Protein AF-A0A1W9RVH6-F1 (afdb_monomer_lite)

Foldseek 3Di:
DDDDDDPDDPCVVVVVPPPDDDPVVVVVVVVVLVVVQVLQVVCQVPVVRAAEDEAACVLVVDDQVVVQVVVPVSYDPDGDPSYYYYYDDDWCLLPSHDDDFAPAFDQQCFLPQDWDADPQQFTAPGPSPNVRQQTQDGVVVDPPVCSSPDDSSVVCNVCSVVVVLCVGSSRVNGRVRRDPPCPSVDVVVVVCSVVVD

Secondary structure (DSSP, 8-state):
---------TTHHHHGGGGS-SSHHHHHHHHHHHHHHHHHHHHHH-TT--EEEEE-GGGGT--HHHHHHHHHTTS-S---TTEEEEE-PPP-GGGTS-----SS----SHHHH--EE-TTSEEES-TT-TT--SEEEETTTS-HHHHHHSHHHHHHHHHHHTT-GGGSTTTTT-SGGG---GGGG-HHHHHHHHHT-

Radius of gyration: 21.8 Å; chains: 1; bounding box: 51×50×53 Å

Sequence (197 aa):
MSLQRRADSPYRSILHRRKRYSSGFEEERATLSENLKYLVEVARKNPKVKVEIVDISTFAGTEEKSSLRKIRSLFPEHLTRNIKFYTREFHNFTGHLKFEKGKRYRLCPYPWTMLAVTWDGNAVACCRDTSARTILGNVFEDEIMNIWNGERYQQMRLALIEQRTQDVAACRSCDLPYSPDNKRWNPMYIIKSILSR

pLDDT: mean 80.74, std 19.37, range [26.92, 98.5]

Structure (mmCIF, N/CA/C/O backbone):
data_AF-A0A1W9RVH6-F1
#
_entry.id   AF-A0A1W9RVH6-F1
#
loop_
_atom_site.group_PDB
_atom_site.id
_atom_site.type_symbol
_atom_site.label_atom_id
_atom_site.label_alt_id
_atom_site.label_comp_id
_atom_site.label_asym_id
_atom_site.label_entity_id
_atom_site.label_seq_id
_atom_site.pdbx_PDB_ins_code
_atom_site.Cartn_x
_atom_site.Cartn_y
_atom_site.Cartn_z
_atom_site.occupancy
_atom_site.B_iso_or_equiv
_atom_site.auth_seq_id
_atom_site.auth_comp_id
_atom_site.auth_asym_id
_atom_site.auth_atom_id
_atom_site.pdbx_PDB_model_num
ATOM 1 N N . MET A 1 1 ? -18.510 -28.569 17.809 1.00 30.98 1 MET A N 1
ATOM 2 C CA . MET A 1 1 ? -17.150 -28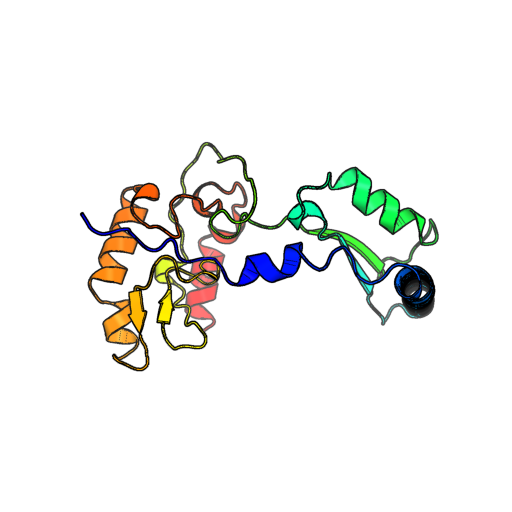.622 17.225 1.00 30.98 1 MET A CA 1
ATOM 3 C C . MET A 1 1 ? -17.241 -28.287 15.744 1.00 30.98 1 MET A C 1
ATOM 5 O O . MET A 1 1 ? -17.414 -29.178 14.924 1.00 30.98 1 MET A O 1
ATOM 9 N N . SER A 1 2 ? -17.246 -26.995 15.409 1.00 26.92 2 SER A N 1
ATOM 10 C CA . SER A 1 2 ? -17.412 -26.509 14.038 1.00 26.92 2 SER A CA 1
ATOM 11 C C . SER A 1 2 ? -16.051 -26.325 13.364 1.00 26.92 2 SER A C 1
ATOM 13 O O . SER A 1 2 ? -15.189 -25.581 13.826 1.00 26.92 2 SER A O 1
ATOM 15 N N . LEU A 1 3 ? -15.870 -27.036 12.254 1.00 27.83 3 LEU A N 1
ATOM 16 C CA . LEU A 1 3 ? -14.748 -26.896 11.334 1.00 27.83 3 LEU A CA 1
ATOM 17 C C . LEU A 1 3 ? -14.796 -25.506 10.688 1.00 27.83 3 LEU A C 1
ATOM 19 O O . LEU A 1 3 ? -15.663 -25.202 9.868 1.00 27.83 3 LEU A O 1
ATOM 23 N N . GLN A 1 4 ? -13.857 -24.651 11.079 1.00 30.77 4 GLN A N 1
ATOM 24 C CA . GLN A 1 4 ? -13.663 -23.330 10.499 1.00 30.77 4 GLN A CA 1
ATOM 25 C C . GLN A 1 4 ? -13.084 -23.495 9.087 1.00 30.77 4 GLN A C 1
ATOM 27 O O . GLN A 1 4 ? -11.927 -23.881 8.903 1.00 30.77 4 GLN A O 1
ATOM 32 N N . ARG A 1 5 ? -13.926 -23.229 8.082 1.00 29.12 5 ARG A N 1
ATOM 33 C CA . ARG A 1 5 ? -13.551 -23.107 6.671 1.00 29.12 5 ARG A CA 1
ATOM 34 C C . ARG A 1 5 ? -12.425 -22.077 6.550 1.00 29.12 5 ARG A C 1
ATOM 36 O O . ARG A 1 5 ? -12.648 -20.884 6.737 1.00 29.12 5 ARG A O 1
ATOM 43 N N . ARG A 1 6 ? -11.207 -22.538 6.253 1.00 32.84 6 ARG A N 1
ATOM 44 C CA . ARG A 1 6 ? -10.116 -21.668 5.800 1.00 32.84 6 ARG A CA 1
ATOM 45 C C . ARG A 1 6 ? -10.522 -21.134 4.430 1.00 32.84 6 ARG A C 1
ATOM 47 O O . ARG A 1 6 ? -10.668 -21.916 3.499 1.00 32.84 6 ARG A O 1
ATOM 54 N N . ALA A 1 7 ? -10.750 -19.829 4.329 1.00 32.94 7 ALA A N 1
ATOM 55 C CA . ALA A 1 7 ? -10.986 -19.166 3.056 1.00 32.94 7 ALA A CA 1
ATOM 56 C C . ALA A 1 7 ? -9.722 -19.297 2.192 1.00 32.94 7 ALA A C 1
ATOM 58 O O . ALA A 1 7 ? -8.692 -18.681 2.477 1.00 32.94 7 ALA A O 1
ATOM 59 N N . ASP A 1 8 ? -9.784 -20.152 1.174 1.00 36.06 8 ASP A N 1
ATOM 60 C CA . ASP A 1 8 ? -8.766 -20.227 0.136 1.00 36.06 8 ASP A CA 1
ATOM 61 C C . ASP A 1 8 ? -8.737 -18.897 -0.623 1.00 36.06 8 ASP A C 1
ATOM 63 O O . ASP A 1 8 ? -9.729 -18.447 -1.193 1.00 36.06 8 ASP A O 1
ATOM 67 N N . SER A 1 9 ? -7.575 -18.246 -0.610 1.00 37.69 9 SER A N 1
ATOM 68 C CA . SER A 1 9 ? -7.337 -17.027 -1.375 1.00 37.69 9 SER A CA 1
ATOM 69 C C . SER A 1 9 ? -7.457 -17.328 -2.881 1.00 37.69 9 SER A C 1
ATOM 71 O O . SER A 1 9 ? -6.748 -18.220 -3.366 1.00 37.69 9 SER A O 1
ATOM 73 N N . PRO A 1 10 ? -8.264 -16.575 -3.656 1.00 38.62 10 PRO A N 1
ATOM 74 C CA . PRO A 1 10 ? -8.454 -16.805 -5.096 1.00 38.62 10 PRO A CA 1
ATOM 75 C C . PRO A 1 10 ? -7.155 -16.680 -5.921 1.00 38.62 10 PRO A C 1
ATOM 77 O O . PRO A 1 10 ? -7.077 -17.156 -7.056 1.00 38.62 10 PRO A O 1
ATOM 80 N N . TYR A 1 11 ? -6.090 -16.126 -5.334 1.00 37.00 11 TYR A N 1
ATOM 81 C CA . TYR A 1 11 ? -4.779 -15.951 -5.961 1.00 37.00 11 TYR A CA 1
ATOM 82 C C . TYR A 1 11 ? -3.908 -17.221 -6.000 1.00 37.00 11 TYR A C 1
ATOM 84 O O . TYR A 1 11 ? -2.894 -17.241 -6.700 1.00 37.00 11 TYR A O 1
ATOM 92 N N . ARG A 1 12 ? -4.295 -18.317 -5.324 1.00 36.75 12 ARG A N 1
ATOM 93 C CA . ARG A 1 12 ? -3.569 -19.606 -5.410 1.00 36.75 12 ARG A CA 1
ATOM 94 C C . ARG A 1 12 ? -3.567 -20.201 -6.824 1.00 36.75 12 ARG A C 1
ATOM 96 O O . ARG A 1 12 ? -2.628 -20.902 -7.197 1.00 36.75 12 ARG A O 1
ATOM 103 N N . SER A 1 13 ? -4.578 -19.878 -7.628 1.00 33.00 13 SER A N 1
ATOM 104 C CA . SER A 1 13 ? -4.727 -20.355 -9.009 1.00 33.00 13 SER A CA 1
ATOM 105 C C . SER A 1 13 ? -3.682 -19.783 -9.983 1.00 33.00 13 SER A C 1
ATOM 107 O O . SER A 1 13 ? -3.416 -20.389 -11.023 1.00 33.00 13 SER A O 1
ATOM 109 N N . ILE A 1 14 ? -3.029 -18.666 -9.635 1.00 40.09 14 ILE A N 1
ATOM 110 C CA . ILE A 1 14 ? -2.014 -18.019 -10.482 1.00 40.09 14 ILE A CA 1
ATOM 111 C C . ILE A 1 14 ? -0.669 -18.759 -10.391 1.00 40.09 14 ILE A C 1
ATOM 113 O O . ILE A 1 14 ? 0.033 -18.899 -11.390 1.00 40.09 14 ILE A O 1
ATOM 117 N N . LEU A 1 15 ? -0.335 -19.329 -9.228 1.00 36.97 15 LEU A N 1
ATOM 118 C CA . LEU A 1 15 ? 0.930 -20.049 -9.022 1.00 36.97 15 LEU A CA 1
ATOM 119 C C . LEU A 1 15 ? 0.947 -21.449 -9.664 1.00 36.97 15 LEU A C 1
ATOM 121 O O . LEU A 1 15 ? 2.018 -21.970 -9.978 1.00 36.97 15 LEU A O 1
ATOM 125 N N . HIS A 1 16 ? -0.222 -22.041 -9.931 1.00 33.41 16 HIS A N 1
ATOM 126 C CA . HIS A 1 16 ? -0.343 -23.357 -10.571 1.00 33.41 16 HIS A CA 1
ATOM 127 C C . HIS A 1 16 ? -0.352 -23.327 -12.112 1.00 33.41 16 HIS A C 1
ATOM 129 O O . HIS A 1 16 ? -0.330 -24.385 -12.742 1.00 33.41 16 HIS A O 1
ATOM 135 N N . ARG A 1 17 ? -0.283 -22.150 -12.754 1.00 38.50 17 ARG A N 1
ATOM 136 C CA . ARG A 1 17 ? -0.179 -22.021 -14.227 1.00 38.50 17 ARG A CA 1
ATOM 137 C C . ARG A 1 17 ? 1.227 -22.246 -14.801 1.00 38.50 17 ARG A C 1
ATOM 139 O O . ARG A 1 17 ? 1.464 -21.972 -15.969 1.00 38.50 17 ARG A O 1
ATOM 146 N N . ARG A 1 18 ? 2.171 -22.786 -14.026 1.00 42.69 18 ARG A N 1
ATOM 147 C CA . ARG A 1 18 ? 3.581 -22.926 -14.439 1.00 42.69 18 ARG A CA 1
ATOM 148 C C . ARG A 1 18 ? 3.899 -24.085 -15.401 1.00 42.69 18 ARG A C 1
ATOM 150 O O . ARG A 1 18 ? 5.056 -24.230 -15.767 1.00 42.69 18 ARG A O 1
ATOM 157 N N . LYS A 1 19 ? 2.934 -24.933 -15.784 1.00 37.81 19 LYS A N 1
ATOM 158 C CA . LYS A 1 19 ? 3.220 -26.219 -16.465 1.00 37.81 19 LYS A CA 1
ATOM 159 C C . LYS A 1 19 ? 2.584 -26.438 -17.849 1.00 37.81 19 LYS A C 1
ATOM 161 O O . LYS A 1 19 ? 2.555 -27.577 -18.295 1.00 37.81 19 LYS A O 1
ATOM 166 N N . ARG A 1 20 ? 2.068 -25.412 -18.543 1.00 40.66 20 ARG A N 1
ATOM 167 C CA . ARG A 1 20 ? 1.336 -25.631 -19.817 1.00 40.66 20 ARG A CA 1
ATOM 168 C C . ARG A 1 20 ? 1.818 -24.891 -21.075 1.00 40.66 20 ARG A C 1
ATOM 170 O O . ARG A 1 20 ? 1.156 -25.013 -22.094 1.00 40.66 20 ARG A O 1
ATOM 177 N N . TYR A 1 21 ? 2.957 -24.200 -21.046 1.00 45.28 21 TYR A N 1
ATOM 178 C CA . TYR A 1 21 ? 3.495 -23.488 -22.216 1.00 45.28 21 TYR A CA 1
ATOM 179 C C . TYR A 1 21 ? 5.022 -23.603 -22.245 1.00 45.28 21 TYR A C 1
ATOM 181 O O . TYR A 1 21 ? 5.697 -22.848 -21.555 1.00 45.28 21 TYR A O 1
ATOM 189 N N . SER A 1 22 ? 5.580 -24.572 -22.976 1.00 53.12 22 SER A N 1
ATOM 190 C CA . SER A 1 22 ? 7.041 -24.706 -23.122 1.00 53.12 22 SER A CA 1
ATOM 191 C C . SER A 1 22 ? 7.545 -24.377 -24.527 1.00 53.12 22 SER A C 1
ATOM 193 O O . SER A 1 22 ? 8.635 -23.840 -24.634 1.00 53.12 22 SER A O 1
ATOM 195 N N . SER A 1 23 ? 6.771 -24.619 -25.592 1.00 52.16 23 SER A N 1
ATOM 196 C CA . SER A 1 23 ? 7.189 -24.291 -26.967 1.00 52.16 23 SER A CA 1
ATOM 197 C C . SER A 1 23 ? 6.840 -22.856 -27.386 1.00 52.16 23 SER A C 1
ATOM 199 O O . SER A 1 23 ? 7.691 -22.166 -27.931 1.00 52.16 23 SER A O 1
ATOM 201 N N . GLY A 1 24 ? 5.637 -22.363 -27.064 1.00 54.34 24 GLY A N 1
ATOM 202 C CA . GLY A 1 24 ? 5.232 -20.982 -27.389 1.00 54.34 24 GLY A CA 1
ATOM 203 C C . GLY A 1 24 ? 5.956 -19.904 -26.572 1.00 54.34 24 GLY A C 1
ATOM 204 O O . GLY A 1 24 ? 6.082 -18.768 -27.009 1.00 54.34 24 GLY A O 1
ATOM 205 N N . PHE A 1 25 ? 6.496 -20.264 -25.404 1.00 61.59 25 PHE A N 1
ATOM 206 C CA . PHE A 1 25 ? 7.162 -19.312 -24.513 1.00 61.59 25 PHE A CA 1
ATOM 207 C C . PHE A 1 25 ? 8.506 -18.812 -25.067 1.00 61.59 25 PHE A C 1
ATOM 209 O O . PHE A 1 25 ? 8.895 -17.676 -24.806 1.00 61.59 25 PHE A O 1
ATOM 216 N N . GLU A 1 26 ? 9.226 -19.644 -25.826 1.00 68.25 26 GLU A N 1
ATOM 217 C CA . GLU A 1 26 ? 10.515 -19.270 -26.423 1.00 68.25 26 GLU A CA 1
ATOM 218 C C . GLU A 1 26 ? 10.319 -18.246 -27.555 1.00 68.25 26 GLU A C 1
ATOM 220 O O . GLU A 1 26 ? 11.027 -17.239 -27.616 1.00 68.25 26 GLU A O 1
ATOM 225 N N . GLU A 1 27 ? 9.306 -18.469 -28.397 1.00 68.19 27 GLU A N 1
ATOM 226 C CA . GLU A 1 27 ? 8.917 -17.582 -29.497 1.00 68.19 27 GLU A CA 1
ATOM 227 C C . GLU A 1 27 ? 8.354 -16.255 -28.967 1.00 68.19 27 GLU A C 1
ATOM 229 O O . GLU A 1 27 ? 8.846 -15.186 -29.327 1.00 68.19 27 GLU A O 1
ATOM 234 N N . GLU A 1 28 ? 7.435 -16.304 -27.995 1.00 80.62 28 GLU A N 1
ATOM 235 C CA . GLU A 1 28 ? 6.921 -15.114 -27.302 1.00 80.62 28 GLU A CA 1
ATOM 236 C C . GLU A 1 28 ? 8.046 -14.294 -26.651 1.00 80.62 28 GLU A C 1
ATOM 238 O O . GLU A 1 28 ? 8.051 -13.060 -26.702 1.00 80.62 28 GLU A O 1
ATOM 243 N N . ARG A 1 29 ? 9.038 -14.965 -26.052 1.00 79.69 29 ARG A N 1
ATOM 244 C CA . ARG A 1 29 ? 10.200 -14.311 -25.442 1.00 79.69 29 ARG A CA 1
ATOM 245 C C . ARG A 1 29 ? 11.095 -13.645 -26.486 1.00 79.69 29 ARG A C 1
ATOM 247 O O . ARG A 1 29 ? 11.615 -12.559 -26.211 1.00 79.69 29 ARG A O 1
ATOM 254 N N . ALA A 1 30 ? 11.286 -14.268 -27.647 1.00 82.69 30 ALA A N 1
ATOM 255 C CA . ALA A 1 30 ? 12.054 -13.693 -28.746 1.00 82.69 30 ALA A CA 1
ATOM 256 C C . ALA A 1 30 ? 11.376 -12.422 -29.275 1.00 82.69 30 ALA A C 1
ATOM 258 O O . ALA A 1 30 ? 12.006 -11.361 -29.284 1.00 82.69 30 ALA A O 1
ATOM 259 N N . THR A 1 31 ? 10.076 -12.493 -29.579 1.00 87.25 31 THR A N 1
ATOM 260 C CA . THR A 1 31 ? 9.274 -11.340 -30.018 1.00 87.25 31 THR A CA 1
ATOM 261 C C . THR A 1 31 ? 9.280 -10.218 -28.982 1.00 87.25 31 THR A C 1
ATOM 263 O O . THR A 1 31 ? 9.480 -9.050 -29.315 1.00 87.25 31 THR A O 1
ATOM 266 N N . LEU A 1 32 ? 9.124 -10.545 -27.696 1.00 86.31 32 LEU A N 1
ATOM 267 C CA . LEU A 1 32 ? 9.204 -9.555 -26.622 1.00 86.31 32 LEU A CA 1
ATOM 268 C C . LEU A 1 32 ? 10.581 -8.879 -26.577 1.00 86.31 32 LEU A C 1
ATOM 270 O O . LEU A 1 32 ? 10.666 -7.658 -26.436 1.00 86.31 32 LEU A O 1
ATOM 274 N N . SER A 1 33 ? 11.663 -9.653 -26.695 1.00 85.94 33 SER A N 1
ATOM 275 C CA . SER A 1 33 ? 13.021 -9.107 -26.691 1.00 85.94 33 SER A CA 1
ATOM 276 C C . SER A 1 33 ? 13.259 -8.171 -27.875 1.00 85.94 33 SER A C 1
ATOM 278 O O . SER A 1 33 ? 13.853 -7.107 -27.693 1.00 85.94 33 SER A O 1
ATOM 280 N N . GLU A 1 34 ? 12.775 -8.536 -29.061 1.00 90.69 34 GLU A N 1
ATOM 281 C CA . GLU A 1 34 ? 12.864 -7.715 -30.267 1.00 90.69 34 GLU A CA 1
ATOM 282 C C . GLU A 1 34 ? 12.094 -6.398 -30.112 1.00 90.69 34 GLU A C 1
ATOM 284 O O . GLU A 1 34 ? 12.669 -5.323 -30.298 1.00 90.69 34 GLU A O 1
ATOM 289 N N . ASN A 1 35 ? 10.845 -6.460 -29.647 1.00 91.12 35 ASN A N 1
ATOM 290 C CA . ASN A 1 35 ? 10.008 -5.281 -29.415 1.00 91.12 35 ASN A CA 1
ATOM 291 C C . ASN A 1 35 ? 10.633 -4.307 -28.406 1.00 91.12 35 ASN A C 1
ATOM 293 O O . ASN A 1 35 ? 10.621 -3.090 -28.609 1.00 91.12 35 ASN A O 1
ATOM 297 N N . LEU A 1 36 ? 11.217 -4.827 -27.322 1.00 90.75 36 LEU A N 1
ATOM 298 C CA . LEU A 1 36 ? 11.897 -3.998 -26.326 1.00 90.75 36 LEU A CA 1
ATOM 299 C C . LEU A 1 36 ? 13.152 -3.330 -26.899 1.00 90.75 36 LEU A C 1
ATOM 301 O O . LEU A 1 36 ? 13.390 -2.151 -26.631 1.00 90.75 36 LEU A O 1
ATOM 305 N N . LYS A 1 37 ? 13.951 -4.053 -27.694 1.00 91.31 37 LYS A N 1
ATOM 306 C CA . LYS A 1 37 ? 15.132 -3.485 -28.366 1.00 91.31 37 LYS A CA 1
ATOM 307 C C . LYS A 1 37 ? 14.729 -2.396 -29.355 1.00 91.31 37 LYS A C 1
ATOM 309 O O . LYS A 1 37 ? 15.331 -1.326 -29.342 1.00 91.31 37 LYS A O 1
ATOM 314 N N . TYR A 1 38 ? 13.680 -2.630 -30.141 1.00 92.19 38 TYR A N 1
ATOM 315 C CA . TYR A 1 38 ? 13.125 -1.635 -31.055 1.00 92.19 38 TYR A CA 1
ATOM 316 C C . TYR A 1 38 ? 12.712 -0.354 -30.317 1.00 92.19 38 TYR A C 1
ATOM 318 O O . TYR A 1 38 ? 13.142 0.738 -30.685 1.00 92.19 38 TYR A O 1
ATOM 326 N N . LEU A 1 39 ? 11.950 -0.475 -29.225 1.00 91.69 39 LEU A N 1
ATOM 327 C CA . LEU A 1 39 ? 11.505 0.667 -28.421 1.00 91.69 39 LEU A CA 1
ATOM 328 C C . LEU A 1 39 ? 12.687 1.472 -27.847 1.00 91.69 39 LEU A C 1
ATOM 330 O O . LEU A 1 39 ? 12.668 2.706 -27.858 1.00 91.69 39 LEU A O 1
ATOM 334 N N . VAL A 1 40 ? 13.735 0.784 -27.387 1.00 93.12 40 VAL A N 1
ATOM 335 C CA . VAL A 1 40 ? 14.974 1.418 -26.914 1.00 93.12 40 VAL A CA 1
ATOM 336 C C . VAL A 1 40 ? 15.682 2.160 -28.048 1.00 93.12 40 VAL A C 1
ATOM 338 O O . VAL A 1 40 ? 16.072 3.310 -27.857 1.00 93.12 40 VAL A O 1
ATOM 341 N N . GLU A 1 41 ? 15.808 1.571 -29.236 1.00 92.38 41 GLU A N 1
ATOM 342 C CA . GLU A 1 41 ? 16.444 2.225 -30.388 1.00 92.38 41 GLU A CA 1
ATOM 343 C C . GLU A 1 41 ? 15.660 3.445 -30.894 1.00 92.38 41 GLU A C 1
ATOM 345 O O . GLU A 1 41 ? 16.256 4.483 -31.197 1.00 92.38 41 GLU A O 1
ATOM 350 N N . VAL A 1 42 ? 14.326 3.372 -30.916 1.00 92.69 42 VAL A N 1
ATOM 351 C CA . VAL A 1 42 ? 13.465 4.526 -31.224 1.00 92.69 42 VAL A CA 1
ATOM 352 C C . VAL A 1 42 ? 13.721 5.662 -30.232 1.00 92.69 42 VAL A C 1
ATOM 354 O O . VAL A 1 42 ? 13.912 6.810 -30.637 1.00 92.69 42 VAL A O 1
ATOM 357 N N . ALA A 1 43 ? 13.794 5.351 -28.937 1.00 93.81 43 ALA A N 1
ATOM 358 C CA . ALA A 1 43 ? 14.073 6.344 -27.906 1.00 93.81 43 ALA A CA 1
ATOM 359 C C . ALA A 1 43 ? 15.501 6.911 -27.991 1.00 93.81 43 ALA A C 1
ATOM 361 O O . ALA A 1 43 ? 15.697 8.100 -27.740 1.00 93.81 43 ALA A O 1
ATOM 362 N N . ARG A 1 44 ? 16.502 6.120 -28.399 1.00 92.50 44 ARG A N 1
ATOM 363 C CA . ARG A 1 44 ? 17.877 6.616 -28.611 1.00 92.50 44 ARG A CA 1
ATOM 364 C C . ARG A 1 44 ? 17.940 7.680 -29.704 1.00 92.50 44 ARG A C 1
ATOM 366 O O . ARG A 1 44 ? 18.686 8.645 -29.568 1.00 92.50 44 ARG A O 1
ATOM 373 N N . LYS A 1 45 ? 17.159 7.507 -30.773 1.00 93.81 45 LYS A N 1
ATOM 374 C CA . LYS A 1 45 ? 17.118 8.423 -31.925 1.00 93.81 45 LYS A CA 1
ATOM 375 C C . LYS A 1 45 ? 16.184 9.618 -31.718 1.00 93.81 45 LYS A C 1
ATOM 377 O O . LYS A 1 45 ? 16.282 10.593 -32.456 1.00 93.81 45 LYS A O 1
ATOM 382 N N . ASN A 1 46 ? 15.290 9.563 -30.729 1.00 94.12 46 ASN A N 1
ATOM 383 C CA . ASN A 1 46 ? 14.322 10.619 -30.459 1.00 94.12 46 ASN A CA 1
ATOM 384 C C . ASN A 1 46 ? 14.279 10.986 -28.963 1.00 94.12 46 ASN A C 1
ATOM 386 O O . ASN A 1 46 ? 13.589 10.320 -28.186 1.00 94.12 46 ASN A O 1
ATOM 390 N N . PRO A 1 47 ? 14.921 12.094 -28.543 1.00 91.25 47 PRO A N 1
ATOM 391 C CA . PRO A 1 47 ? 14.958 12.499 -27.137 1.00 91.25 47 PRO A CA 1
ATOM 392 C C . PRO A 1 47 ? 13.584 12.887 -26.562 1.00 91.25 47 PRO A C 1
ATOM 394 O O . PRO A 1 47 ? 13.452 12.990 -25.344 1.00 91.25 47 PRO A O 1
ATOM 397 N N . LYS A 1 48 ? 12.554 13.082 -27.403 1.00 94.06 48 LYS A N 1
ATOM 398 C CA . LYS A 1 48 ? 11.171 13.324 -26.955 1.00 94.06 48 LYS A CA 1
ATOM 399 C C . LYS A 1 48 ? 10.477 12.049 -26.463 1.00 94.06 48 LYS A C 1
ATOM 401 O O . LYS A 1 48 ? 9.477 12.142 -25.757 1.00 94.06 48 LYS A O 1
ATOM 406 N N . VAL A 1 49 ? 10.986 10.869 -26.819 1.00 92.94 49 VAL A N 1
ATOM 407 C CA . VAL A 1 49 ? 10.433 9.581 -26.384 1.00 92.94 49 VAL A CA 1
ATOM 408 C C . VAL A 1 49 ? 11.160 9.137 -25.122 1.00 92.94 49 VAL A C 1
ATOM 410 O O . VAL A 1 49 ? 12.357 8.865 -25.148 1.00 92.94 49 VAL A O 1
ATOM 413 N N . LYS A 1 50 ? 10.448 9.056 -23.998 1.00 94.56 50 LYS A N 1
ATOM 414 C CA . LYS A 1 50 ? 11.001 8.584 -22.725 1.00 94.56 50 LYS A CA 1
ATOM 415 C C . LYS A 1 50 ? 10.668 7.109 -22.529 1.00 94.56 50 LYS A C 1
ATOM 417 O O . LYS A 1 50 ? 9.507 6.728 -22.633 1.00 94.56 50 LYS A O 1
ATOM 422 N N . VAL A 1 51 ? 11.672 6.304 -22.195 1.00 93.56 51 VAL A N 1
ATOM 423 C CA . VAL A 1 51 ? 11.509 4.870 -21.927 1.00 93.56 51 VAL A CA 1
ATOM 424 C C . VAL A 1 51 ? 11.987 4.563 -20.518 1.00 93.56 51 VAL A C 1
ATOM 426 O O . VAL A 1 51 ? 13.098 4.921 -20.131 1.00 93.56 51 VAL A O 1
ATOM 429 N N . GLU A 1 52 ? 11.149 3.879 -19.748 1.00 93.50 52 GLU A N 1
ATOM 430 C CA . GLU A 1 52 ? 11.493 3.391 -18.416 1.00 93.50 52 GLU A CA 1
ATOM 431 C C . GLU A 1 52 ? 11.244 1.887 -18.368 1.00 93.50 52 GLU A C 1
ATOM 433 O O . GLU A 1 52 ? 10.113 1.429 -18.517 1.00 93.50 52 GLU A O 1
ATOM 438 N N . ILE A 1 53 ? 12.313 1.117 -18.176 1.00 91.25 53 ILE A N 1
ATOM 439 C CA . ILE A 1 53 ? 12.241 -0.325 -17.957 1.00 91.25 53 ILE A CA 1
ATOM 440 C C . ILE A 1 53 ? 12.442 -0.553 -16.465 1.00 91.25 53 ILE A C 1
ATOM 442 O O . ILE A 1 53 ? 13.513 -0.292 -15.912 1.00 91.25 53 ILE A O 1
ATOM 446 N N . VAL A 1 54 ? 11.375 -0.999 -15.811 1.00 90.81 54 VAL A N 1
ATOM 447 C CA . VAL A 1 54 ? 11.318 -1.123 -14.357 1.00 90.81 54 VAL A CA 1
ATOM 448 C C . VAL A 1 54 ? 11.412 -2.589 -13.975 1.00 90.81 54 VAL A C 1
ATOM 450 O O . VAL A 1 54 ? 10.536 -3.380 -14.321 1.00 90.81 54 VAL A O 1
ATOM 453 N N . ASP A 1 55 ? 12.461 -2.950 -13.243 1.00 88.31 55 ASP A N 1
ATOM 454 C CA . ASP A 1 55 ? 12.574 -4.280 -12.657 1.00 88.31 55 ASP A CA 1
ATOM 455 C C . ASP A 1 55 ? 11.641 -4.375 -11.441 1.00 88.31 55 ASP A C 1
ATOM 457 O O . ASP A 1 55 ? 11.752 -3.603 -10.487 1.00 88.31 55 ASP A O 1
ATOM 461 N N . ILE A 1 56 ? 10.695 -5.311 -11.494 1.00 86.31 56 ILE A N 1
ATOM 462 C CA . ILE A 1 56 ? 9.730 -5.588 -10.421 1.00 86.31 56 ILE A CA 1
ATOM 463 C C . ILE A 1 56 ? 9.975 -6.938 -9.740 1.00 86.31 56 ILE A C 1
ATOM 465 O O . ILE A 1 56 ? 9.140 -7.419 -8.977 1.00 86.31 56 ILE A O 1
ATOM 469 N N . SER A 1 57 ? 11.108 -7.573 -10.026 1.00 82.25 57 SER A N 1
ATOM 470 C CA . SER A 1 57 ? 11.444 -8.919 -9.565 1.00 82.25 57 SER A CA 1
ATOM 471 C C . SER A 1 57 ? 11.531 -9.031 -8.035 1.00 82.25 57 SER A C 1
ATOM 473 O O . SER A 1 57 ? 11.252 -10.089 -7.474 1.00 82.25 57 SER A O 1
ATOM 475 N N . THR A 1 58 ? 11.782 -7.921 -7.333 1.00 75.38 58 THR A N 1
ATOM 476 C CA . THR A 1 58 ? 11.705 -7.818 -5.862 1.00 75.38 58 THR A CA 1
ATOM 477 C C . THR A 1 58 ? 10.365 -8.303 -5.305 1.00 75.38 58 THR A C 1
ATOM 479 O O . THR A 1 58 ? 10.325 -8.881 -4.220 1.00 75.38 58 THR A O 1
ATOM 482 N N . PHE A 1 59 ? 9.272 -8.170 -6.065 1.00 74.12 59 PHE A N 1
ATOM 483 C CA . PHE A 1 59 ? 7.966 -8.725 -5.708 1.00 74.12 59 PHE A CA 1
ATOM 484 C C . PHE A 1 59 ? 7.981 -10.261 -5.598 1.00 74.12 59 PHE A C 1
ATOM 486 O O . PHE A 1 59 ? 7.281 -10.838 -4.774 1.00 74.12 59 PHE A O 1
ATOM 493 N N . ALA A 1 60 ? 8.796 -10.944 -6.400 1.00 70.44 60 ALA A N 1
ATOM 494 C CA . ALA A 1 60 ? 8.971 -12.394 -6.342 1.00 70.44 60 ALA A CA 1
ATOM 495 C C . ALA A 1 60 ? 10.054 -12.834 -5.336 1.00 70.44 60 ALA A C 1
ATOM 497 O O . ALA A 1 60 ? 10.347 -14.026 -5.239 1.00 70.44 60 ALA A O 1
ATOM 498 N N . GLY A 1 61 ? 10.659 -11.897 -4.594 1.00 65.44 61 GLY A N 1
ATOM 499 C CA . GLY A 1 61 ? 11.727 -12.178 -3.633 1.00 65.44 61 GLY A CA 1
ATOM 500 C C . GLY A 1 61 ? 13.084 -12.503 -4.267 1.00 65.44 61 GLY A C 1
ATOM 501 O O . GLY A 1 61 ? 13.935 -13.089 -3.602 1.00 65.44 61 GLY A O 1
ATOM 502 N N . THR A 1 62 ? 13.302 -12.163 -5.539 1.00 65.69 62 THR A N 1
ATOM 503 C CA . THR A 1 62 ? 14.613 -12.308 -6.191 1.00 65.69 62 THR A CA 1
ATOM 504 C C . THR A 1 62 ? 15.544 -11.150 -5.844 1.00 65.69 62 THR A C 1
ATOM 506 O O . THR A 1 62 ? 15.098 -10.014 -5.689 1.00 65.69 62 THR A O 1
ATOM 509 N N . GLU A 1 63 ? 16.853 -11.418 -5.784 1.00 66.88 63 GLU A N 1
ATOM 510 C CA . GLU A 1 63 ? 17.855 -10.379 -5.536 1.00 66.88 63 GLU A CA 1
ATOM 511 C C . GLU A 1 63 ? 17.890 -9.313 -6.643 1.00 66.88 63 GLU A C 1
ATOM 513 O O . GLU A 1 63 ? 18.312 -9.567 -7.779 1.00 66.88 63 GLU A O 1
ATOM 518 N N . GLU A 1 64 ? 17.534 -8.091 -6.254 1.00 63.91 64 GLU A N 1
ATOM 519 C CA . GLU A 1 64 ? 17.414 -6.887 -7.080 1.00 63.91 64 GLU A CA 1
ATOM 520 C C . GLU A 1 64 ? 18.625 -6.619 -7.983 1.00 63.91 64 GLU A C 1
ATOM 522 O O . GLU A 1 64 ? 18.484 -6.448 -9.195 1.00 63.91 64 GLU A O 1
ATOM 527 N N . LYS A 1 65 ? 19.842 -6.627 -7.422 1.00 67.62 65 LYS A N 1
ATOM 528 C CA 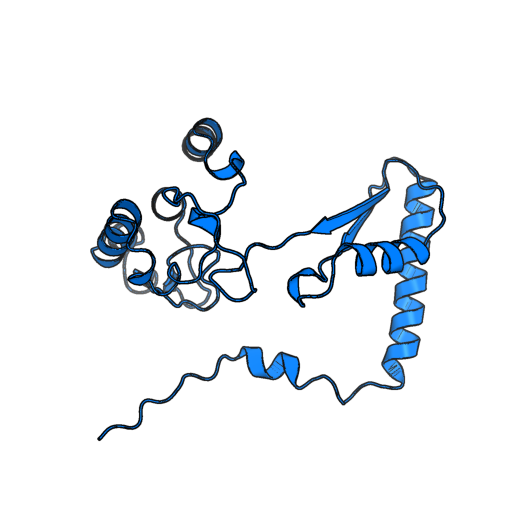. LYS A 1 65 ? 21.061 -6.289 -8.180 1.00 67.62 65 LYS A CA 1
ATOM 529 C C . LYS A 1 65 ? 21.394 -7.324 -9.250 1.00 67.62 65 LYS A C 1
ATOM 531 O O . LYS A 1 65 ? 22.083 -7.007 -10.220 1.00 67.62 65 LYS A O 1
ATOM 536 N N . SER A 1 66 ? 20.981 -8.576 -9.065 1.00 79.50 66 SER A N 1
ATOM 537 C CA . SER A 1 66 ? 21.242 -9.641 -10.035 1.00 79.50 66 SER A CA 1
ATOM 538 C C . SER A 1 66 ? 20.264 -9.572 -11.209 1.00 79.50 66 SER A C 1
ATOM 540 O O . SER A 1 66 ? 20.670 -9.767 -12.353 1.00 79.50 66 SER A O 1
ATOM 542 N N . SER A 1 67 ? 19.001 -9.236 -10.937 1.00 84.75 67 SER A N 1
ATOM 543 C CA . SER A 1 67 ? 17.940 -9.172 -11.940 1.00 84.75 67 SER A CA 1
ATOM 544 C C . SER A 1 67 ? 18.084 -7.947 -12.843 1.00 84.75 67 SER A C 1
ATOM 546 O O . SER A 1 67 ? 18.154 -8.096 -14.065 1.00 84.75 67 SER A O 1
ATOM 548 N N . LEU A 1 68 ? 18.275 -6.753 -12.271 1.00 88.19 68 LEU A N 1
ATOM 549 C CA . LEU A 1 68 ? 18.420 -5.530 -13.064 1.00 88.19 68 LEU A CA 1
ATOM 550 C C . LEU A 1 68 ? 19.632 -5.592 -14.002 1.00 88.19 68 LEU A C 1
ATOM 552 O O . LEU A 1 68 ? 19.547 -5.158 -15.150 1.00 88.19 68 LEU A O 1
ATOM 556 N N . ARG A 1 69 ? 20.748 -6.185 -13.547 1.00 87.81 69 ARG A N 1
ATOM 557 C CA . ARG A 1 69 ? 21.935 -6.410 -14.391 1.00 87.81 69 ARG A CA 1
ATOM 558 C C . ARG A 1 69 ? 21.627 -7.317 -15.582 1.00 87.81 69 ARG A C 1
ATOM 560 O O . ARG A 1 69 ? 22.019 -6.978 -16.694 1.00 87.81 69 ARG A O 1
ATOM 567 N N . LYS A 1 70 ? 20.886 -8.412 -15.370 1.00 88.31 70 LYS A N 1
ATOM 568 C CA . LYS A 1 70 ? 20.453 -9.323 -16.446 1.00 88.31 70 LYS A CA 1
ATOM 569 C C . LYS A 1 70 ? 19.537 -8.632 -17.453 1.00 88.31 70 LYS A C 1
ATOM 571 O O . LYS A 1 70 ? 19.656 -8.881 -18.644 1.00 88.31 70 LYS A O 1
ATOM 576 N N . ILE A 1 71 ? 18.638 -7.761 -16.993 1.00 88.44 71 ILE A N 1
ATOM 577 C CA . ILE A 1 71 ? 17.782 -6.969 -17.886 1.00 88.44 71 ILE A CA 1
ATOM 578 C C . ILE A 1 71 ? 18.639 -5.978 -18.677 1.00 88.44 71 ILE A C 1
ATOM 580 O O . ILE A 1 71 ? 18.514 -5.893 -19.895 1.00 88.44 71 ILE A O 1
ATOM 584 N N . ARG A 1 72 ? 19.546 -5.255 -18.008 1.00 89.69 72 ARG A N 1
ATOM 585 C CA . ARG A 1 72 ? 20.408 -4.250 -18.641 1.00 89.69 72 ARG A CA 1
ATOM 586 C C . ARG A 1 72 ? 21.307 -4.852 -19.719 1.00 89.69 72 ARG A C 1
ATOM 588 O O . ARG A 1 72 ? 21.468 -4.213 -20.754 1.00 89.69 72 ARG A O 1
ATOM 595 N N . SER A 1 73 ? 21.832 -6.062 -19.504 1.00 90.38 73 SER A N 1
ATOM 596 C CA . SER A 1 73 ? 22.693 -6.762 -20.469 1.00 90.38 73 SER A CA 1
ATOM 597 C C . SER A 1 73 ? 21.985 -7.160 -21.768 1.00 90.38 73 SER A C 1
ATOM 599 O O . SER A 1 73 ? 22.650 -7.560 -22.715 1.00 90.38 73 SER A O 1
ATOM 601 N N . LEU A 1 74 ? 20.653 -7.051 -21.845 1.00 88.94 74 LEU A N 1
ATOM 602 C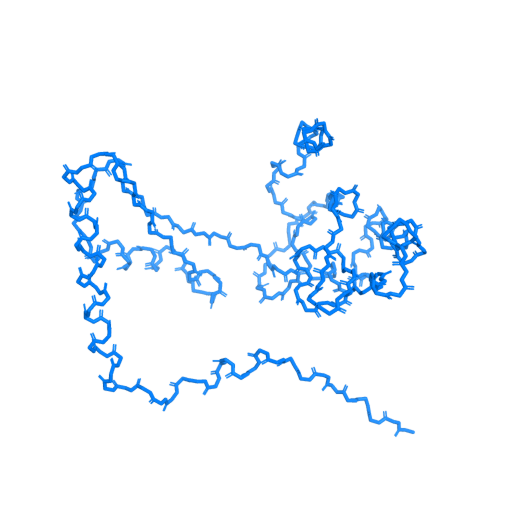 CA . LEU A 1 74 ? 19.902 -7.274 -23.089 1.00 88.94 74 LEU A CA 1
ATOM 603 C C . LEU A 1 74 ? 19.967 -6.078 -24.055 1.00 88.94 74 LEU A C 1
ATOM 605 O O . LEU A 1 74 ? 19.505 -6.191 -25.192 1.00 88.94 74 LEU A O 1
ATOM 609 N N . PHE A 1 75 ? 20.510 -4.941 -23.607 1.00 91.00 75 PHE A N 1
ATOM 610 C CA . PHE A 1 75 ? 20.519 -3.668 -24.327 1.00 91.00 75 PHE A CA 1
ATOM 611 C C . PHE A 1 75 ? 21.945 -3.096 -24.442 1.00 91.00 75 PHE A C 1
ATOM 613 O O . PHE A 1 75 ? 22.808 -3.456 -23.641 1.00 91.00 75 PHE A O 1
ATOM 620 N N . PRO A 1 76 ? 22.200 -2.160 -25.379 1.00 87.69 76 PRO A N 1
ATOM 621 C CA . PRO A 1 76 ? 23.511 -1.529 -25.546 1.00 87.69 76 PRO A CA 1
ATOM 622 C C . PRO A 1 76 ? 24.035 -0.852 -24.272 1.00 87.69 76 PRO A C 1
ATOM 624 O O . PRO A 1 76 ? 23.266 -0.280 -23.491 1.00 87.69 76 PRO A O 1
ATOM 627 N N . GLU A 1 77 ? 25.356 -0.862 -24.086 1.00 83.94 77 GLU A N 1
ATOM 628 C CA . GLU A 1 77 ? 26.016 -0.312 -22.895 1.00 83.94 77 GLU A CA 1
ATOM 629 C C . GLU A 1 77 ? 25.809 1.206 -22.759 1.00 83.94 77 GLU A C 1
ATOM 631 O O . GLU A 1 77 ? 25.478 1.702 -21.680 1.00 83.94 77 GLU A O 1
ATOM 636 N N . HIS A 1 78 ? 25.869 1.937 -23.874 1.00 86.19 78 HIS A N 1
ATOM 637 C CA . HIS A 1 78 ? 25.648 3.381 -23.907 1.00 86.19 78 HIS A CA 1
ATOM 638 C C . HIS A 1 78 ? 24.209 3.718 -24.305 1.00 86.19 78 HIS A C 1
ATOM 640 O O . HIS A 1 78 ? 23.794 3.513 -25.448 1.00 86.19 78 HIS A O 1
ATOM 646 N N . LEU A 1 79 ? 23.450 4.272 -23.357 1.00 89.00 79 LEU A N 1
ATOM 647 C CA . LEU A 1 79 ? 22.088 4.756 -23.572 1.00 89.00 79 LEU A CA 1
ATOM 648 C C . LEU A 1 79 ? 21.984 6.258 -23.331 1.00 89.00 79 LEU A C 1
ATOM 650 O O . LEU A 1 79 ? 22.719 6.840 -22.536 1.00 89.00 79 LEU A O 1
ATOM 654 N N . THR A 1 80 ? 21.030 6.875 -24.015 1.00 90.69 80 THR A N 1
ATOM 655 C CA . THR A 1 80 ? 20.687 8.284 -23.847 1.00 90.69 80 THR A CA 1
ATOM 656 C C . THR A 1 80 ? 19.909 8.511 -22.544 1.00 90.69 80 THR A C 1
ATOM 658 O O . THR A 1 80 ? 19.239 7.620 -22.022 1.00 90.69 80 THR A O 1
ATOM 661 N N . ARG A 1 81 ? 19.967 9.734 -21.999 1.00 91.44 81 ARG A N 1
ATOM 662 C CA . ARG A 1 81 ? 19.404 10.091 -20.676 1.00 91.44 81 ARG A CA 1
ATOM 663 C C . ARG A 1 81 ? 17.882 9.894 -20.550 1.00 91.44 81 ARG A C 1
ATOM 665 O O . ARG A 1 81 ? 17.365 9.787 -19.436 1.00 91.44 81 ARG A O 1
ATOM 672 N N . ASN A 1 82 ? 17.160 9.874 -21.668 1.00 93.75 82 ASN A N 1
ATOM 673 C CA . ASN A 1 82 ? 15.716 9.629 -21.747 1.00 93.75 82 ASN A CA 1
ATOM 674 C C . ASN A 1 82 ? 15.332 8.149 -21.568 1.00 93.75 82 ASN A C 1
ATOM 676 O O . ASN A 1 82 ? 14.140 7.848 -21.504 1.00 93.75 82 ASN A O 1
ATOM 680 N N . ILE A 1 83 ? 16.310 7.246 -21.448 1.00 94.12 83 ILE A N 1
ATOM 681 C CA . ILE A 1 83 ? 16.097 5.818 -21.216 1.00 94.12 83 ILE A CA 1
ATOM 682 C C . ILE A 1 83 ? 16.610 5.465 -19.822 1.00 94.12 83 ILE A C 1
ATOM 684 O O . ILE A 1 83 ? 17.778 5.691 -19.502 1.00 94.12 83 ILE A O 1
ATOM 688 N N . LYS A 1 84 ? 15.739 4.920 -18.972 1.00 93.69 84 LYS A N 1
ATOM 689 C CA . LYS A 1 84 ? 16.075 4.581 -17.586 1.00 93.69 84 LYS A CA 1
ATOM 690 C C . LYS A 1 84 ? 15.775 3.129 -17.272 1.00 93.69 84 LYS A C 1
ATOM 692 O O . LYS A 1 84 ? 14.741 2.596 -17.662 1.00 93.69 84 LYS A O 1
ATOM 697 N N . PHE A 1 85 ? 16.675 2.547 -16.494 1.00 92.62 85 PHE A N 1
ATOM 698 C CA . PHE A 1 85 ? 16.530 1.237 -15.884 1.00 92.62 85 PHE A CA 1
ATOM 699 C C . PHE A 1 85 ? 16.641 1.426 -14.385 1.00 92.62 85 PHE A C 1
ATOM 701 O O . PHE A 1 85 ? 17.600 2.035 -13.911 1.00 92.62 85 PHE A O 1
ATOM 708 N N . TYR A 1 86 ? 15.665 0.935 -13.644 1.00 90.75 86 TYR A N 1
ATOM 709 C CA . TYR A 1 86 ? 15.729 0.933 -12.193 1.00 90.75 86 TYR A CA 1
ATOM 710 C C . TYR A 1 86 ? 14.870 -0.191 -11.648 1.00 90.75 86 TYR A C 1
ATOM 712 O O . TYR A 1 86 ? 13.917 -0.634 -12.290 1.00 90.75 86 TYR A O 1
ATOM 720 N N . THR A 1 87 ? 15.202 -0.635 -10.448 1.00 88.19 87 THR A N 1
ATOM 721 C CA . THR A 1 87 ? 14.368 -1.579 -9.724 1.00 88.19 87 THR A CA 1
ATOM 722 C C . THR A 1 87 ? 13.375 -0.821 -8.869 1.00 88.19 87 THR A C 1
ATOM 724 O O . THR A 1 87 ? 13.691 0.202 -8.257 1.00 88.19 87 THR A O 1
ATOM 727 N N . ARG A 1 88 ? 12.139 -1.307 -8.851 1.00 84.44 88 ARG A N 1
ATOM 728 C CA . ARG A 1 88 ? 11.116 -0.821 -7.941 1.00 84.44 88 ARG A CA 1
ATOM 729 C C . ARG A 1 88 ? 11.098 -1.715 -6.716 1.00 84.44 88 ARG A C 1
ATOM 731 O O . ARG A 1 88 ? 10.694 -2.871 -6.788 1.00 84.44 88 ARG A O 1
ATOM 738 N N . GLU A 1 89 ? 11.482 -1.158 -5.579 1.00 77.50 89 GLU A N 1
ATOM 739 C CA . GLU A 1 89 ? 11.206 -1.781 -4.292 1.00 77.50 89 GLU A CA 1
ATOM 740 C C . GLU A 1 89 ? 9.718 -1.621 -3.970 1.00 77.50 89 GLU A C 1
ATOM 742 O O . GLU A 1 89 ? 9.168 -0.512 -3.926 1.00 77.50 89 GLU A O 1
ATOM 747 N N . PHE A 1 90 ? 9.042 -2.750 -3.786 1.00 75.31 90 PHE A N 1
ATOM 748 C CA . PHE A 1 90 ? 7.654 -2.752 -3.365 1.00 75.31 90 PHE A CA 1
ATOM 749 C C . PHE A 1 90 ? 7.572 -2.717 -1.851 1.00 75.31 90 PHE A C 1
ATOM 751 O O . PHE A 1 90 ? 8.307 -3.395 -1.141 1.00 75.31 90 PHE A O 1
ATOM 758 N N . HIS A 1 91 ? 6.600 -1.958 -1.364 1.00 76.94 91 HIS A N 1
ATOM 759 C CA . HIS A 1 91 ? 6.156 -2.127 0.003 1.00 76.94 91 HIS A CA 1
ATOM 760 C C . HIS A 1 91 ? 5.567 -3.515 0.208 1.00 76.94 91 HIS A C 1
ATOM 762 O O . HIS A 1 91 ? 5.064 -4.134 -0.727 1.00 76.94 91 HIS A O 1
ATOM 768 N N . ASN A 1 92 ? 5.501 -3.957 1.454 1.00 82.50 92 ASN A N 1
ATOM 769 C CA . ASN A 1 92 ? 5.149 -5.329 1.763 1.00 82.50 92 ASN A CA 1
ATOM 770 C C . ASN A 1 92 ? 3.673 -5.696 1.540 1.00 82.50 92 ASN A C 1
ATOM 772 O O . ASN A 1 92 ? 3.278 -6.824 1.820 1.00 82.50 92 ASN A O 1
ATOM 776 N N . PHE A 1 93 ? 2.867 -4.742 1.053 1.00 82.44 93 PHE A N 1
ATOM 777 C CA . PHE A 1 93 ? 1.440 -4.887 0.758 1.00 82.44 93 PHE A CA 1
ATOM 778 C C . PHE A 1 93 ? 0.713 -5.548 1.923 1.00 82.44 93 PHE A C 1
ATOM 780 O O . PHE A 1 93 ? 0.094 -6.593 1.783 1.00 82.44 93 PHE A O 1
ATOM 787 N N . THR A 1 94 ? 0.840 -4.974 3.117 1.00 82.00 94 THR A N 1
ATOM 788 C CA . THR A 1 94 ? 0.183 -5.506 4.314 1.00 82.00 94 THR A CA 1
ATOM 789 C C . THR A 1 94 ? 0.642 -6.933 4.693 1.00 82.00 94 THR A C 1
ATOM 791 O O . THR A 1 94 ? -0.006 -7.623 5.473 1.00 82.00 94 THR A O 1
ATOM 794 N N . GLY A 1 95 ? 1.796 -7.382 4.202 1.00 82.44 95 GLY A N 1
ATOM 795 C CA . GLY A 1 95 ? 2.385 -8.688 4.510 1.00 82.44 95 GLY A CA 1
ATOM 796 C C . GLY A 1 95 ? 2.327 -9.710 3.374 1.00 82.44 95 GLY A C 1
ATOM 797 O O . GLY A 1 95 ? 2.649 -10.870 3.610 1.00 82.44 95 GLY A O 1
ATOM 798 N N . HIS A 1 96 ? 1.941 -9.312 2.156 1.00 79.75 96 HIS A N 1
ATOM 799 C CA . HIS A 1 96 ? 2.079 -10.163 0.969 1.00 79.75 96 HIS A CA 1
ATOM 800 C C . HIS A 1 96 ? 3.543 -10.369 0.548 1.00 79.75 96 HIS A C 1
ATOM 802 O O . HIS A 1 96 ? 3.844 -11.377 -0.086 1.00 79.75 96 HIS A O 1
ATOM 808 N N . LEU A 1 97 ? 4.454 -9.462 0.919 1.00 78.06 97 LEU A N 1
ATOM 809 C CA . LEU A 1 97 ? 5.898 -9.634 0.726 1.00 78.06 97 LEU A CA 1
ATOM 810 C C . LEU A 1 97 ? 6.625 -9.696 2.071 1.00 78.06 97 LEU A C 1
ATOM 812 O O . LEU A 1 97 ? 6.170 -9.137 3.073 1.00 78.06 97 LEU A O 1
ATOM 816 N N . LYS A 1 98 ? 7.785 -10.360 2.086 1.00 75.31 98 LYS A N 1
ATOM 817 C CA . LYS A 1 98 ? 8.693 -10.312 3.236 1.00 75.31 98 LYS A CA 1
ATOM 818 C C . LYS A 1 98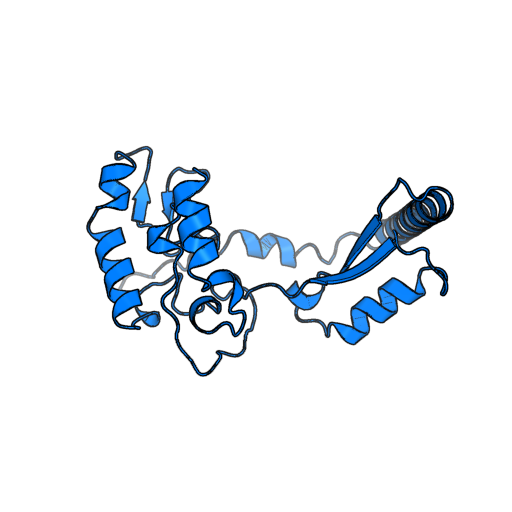 ? 9.254 -8.898 3.377 1.00 75.31 98 LYS A C 1
ATOM 820 O O . LYS A 1 98 ? 9.591 -8.259 2.387 1.00 75.31 98 LYS A O 1
ATOM 825 N N . PHE A 1 99 ? 9.351 -8.429 4.612 1.00 75.12 99 PHE A N 1
ATOM 826 C CA . PHE A 1 99 ? 9.946 -7.142 4.945 1.00 75.12 99 PHE A CA 1
ATOM 827 C C . PHE A 1 99 ? 10.567 -7.214 6.334 1.00 75.12 99 PHE A C 1
ATOM 829 O O . PHE A 1 99 ? 10.016 -7.853 7.233 1.00 75.12 99 PHE A O 1
ATOM 836 N N . GLU A 1 100 ? 11.690 -6.531 6.506 1.00 72.31 100 GLU A N 1
ATOM 837 C CA . GLU A 1 100 ? 12.334 -6.364 7.801 1.00 72.31 100 GLU A CA 1
ATOM 838 C C . GLU A 1 100 ? 11.751 -5.143 8.506 1.00 72.31 100 GLU A C 1
ATOM 840 O O . GLU A 1 100 ? 11.927 -4.010 8.060 1.00 72.31 100 GLU A O 1
ATOM 845 N N . LYS A 1 101 ? 11.038 -5.362 9.618 1.00 70.06 101 LYS A N 1
ATOM 846 C CA . LYS A 1 101 ? 10.456 -4.262 10.394 1.00 70.06 101 LYS A CA 1
ATOM 847 C C . LYS A 1 101 ? 11.559 -3.321 10.883 1.00 70.06 101 LYS A C 1
ATOM 849 O O . LYS A 1 101 ? 12.413 -3.709 11.676 1.00 70.06 101 LYS A O 1
ATOM 854 N N . GLY A 1 102 ? 11.501 -2.063 10.444 1.00 76.06 102 GLY A N 1
ATOM 855 C CA . GLY A 1 102 ? 12.312 -0.994 11.014 1.00 76.06 102 GLY A CA 1
ATOM 856 C C . GLY A 1 102 ? 12.035 -0.813 12.511 1.00 76.06 102 GLY A C 1
ATOM 857 O O . GLY A 1 102 ? 10.949 -1.114 13.004 1.00 76.06 102 GLY A O 1
ATOM 858 N N . LYS A 1 103 ? 13.020 -0.295 13.251 1.00 78.88 103 LYS A N 1
ATOM 859 C CA . LYS A 1 103 ? 12.951 -0.196 14.722 1.00 78.88 103 LYS A CA 1
ATOM 860 C C . LYS A 1 103 ? 12.014 0.901 15.242 1.00 78.88 103 LYS A C 1
ATOM 862 O O . LYS A 1 103 ? 11.626 0.866 16.403 1.00 78.88 103 LYS A O 1
ATOM 867 N N . ARG A 1 104 ? 11.682 1.899 14.417 1.00 87.12 104 ARG A N 1
ATOM 868 C CA . ARG A 1 104 ? 10.938 3.093 14.842 1.00 87.12 104 ARG A CA 1
ATOM 869 C C . ARG A 1 104 ? 9.528 3.088 14.267 1.00 87.12 104 ARG A C 1
ATOM 871 O O . ARG A 1 104 ? 9.373 3.124 13.050 1.00 87.12 104 ARG A O 1
ATOM 878 N N . TYR A 1 105 ? 8.534 3.113 15.150 1.00 90.12 105 TYR A N 1
ATOM 879 C CA . TYR A 1 105 ? 7.134 3.287 14.781 1.00 90.12 105 TYR A CA 1
ATOM 880 C C . TYR A 1 105 ? 6.829 4.734 14.376 1.00 90.12 105 TYR A C 1
ATOM 882 O O . TYR A 1 105 ? 7.358 5.689 14.954 1.00 90.12 105 TYR A O 1
ATOM 890 N N . ARG A 1 106 ? 5.944 4.888 13.392 1.00 90.00 106 ARG A N 1
ATOM 891 C CA . ARG A 1 10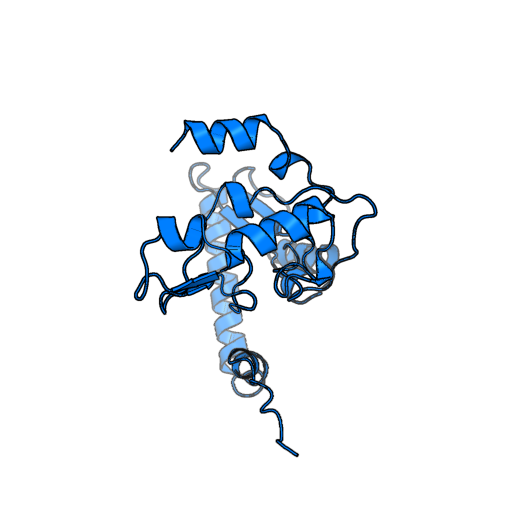6 ? 5.340 6.149 12.965 1.00 90.00 106 ARG A CA 1
ATOM 892 C C . ARG A 1 106 ? 3.851 5.921 12.696 1.00 90.00 106 ARG A C 1
ATOM 894 O O . ARG A 1 106 ? 3.471 4.882 12.161 1.00 90.00 106 ARG A O 1
ATOM 901 N N . LEU A 1 107 ? 3.011 6.894 13.049 1.00 89.75 107 LEU A N 1
ATOM 902 C CA . LEU A 1 107 ? 1.544 6.811 12.966 1.00 89.75 107 LEU A CA 1
ATOM 903 C C . LEU A 1 107 ? 0.970 6.876 11.536 1.00 89.75 107 LEU A C 1
ATOM 905 O O . LEU A 1 107 ? 0.825 7.961 10.979 1.00 89.75 107 LEU A O 1
ATOM 909 N N . CYS A 1 108 ? 0.611 5.739 10.941 1.00 90.06 108 CYS A N 1
ATOM 910 C CA . CYS A 1 108 ? 0.182 5.679 9.534 1.00 90.06 108 CYS A CA 1
ATOM 911 C C . CYS A 1 108 ? -0.838 6.784 9.175 1.00 90.06 108 CYS A C 1
ATOM 913 O O . CYS A 1 108 ? -1.879 6.830 9.811 1.00 90.06 108 CYS A O 1
ATOM 915 N N . PRO A 1 109 ? -0.613 7.642 8.159 1.00 87.88 109 PRO A N 1
ATOM 916 C CA . PRO A 1 109 ? -1.530 8.751 7.869 1.00 87.88 109 PRO A CA 1
ATOM 917 C C . PRO A 1 109 ? -2.785 8.329 7.087 1.00 87.88 109 PRO A C 1
ATOM 919 O O . PRO A 1 109 ? -3.751 9.087 7.003 1.00 87.88 109 PRO A O 1
ATOM 922 N N . TYR A 1 110 ? -2.789 7.138 6.476 1.00 90.69 110 TYR A N 1
ATOM 923 C CA . TYR A 1 110 ? -3.862 6.708 5.569 1.00 90.69 110 TYR A CA 1
ATOM 924 C C . TYR A 1 110 ? -5.259 6.637 6.206 1.00 90.69 110 TYR A C 1
ATOM 926 O O . TYR A 1 110 ? -6.178 7.168 5.587 1.00 90.69 110 TYR A O 1
ATOM 934 N N . PRO A 1 111 ? -5.445 6.123 7.437 1.00 92.19 111 PRO A N 1
ATOM 935 C CA . PRO A 1 111 ? -6.749 6.125 8.109 1.00 92.19 111 PRO A CA 1
ATOM 936 C C . PRO A 1 111 ? -7.414 7.498 8.290 1.00 92.19 111 PRO A C 1
ATOM 938 O O . PRO A 1 111 ? -8.605 7.549 8.598 1.00 92.19 111 PRO A O 1
ATOM 941 N N . TRP A 1 112 ? -6.658 8.593 8.151 1.00 90.94 112 TRP A N 1
ATOM 942 C CA . TRP A 1 112 ? -7.136 9.974 8.295 1.00 90.94 112 TRP A CA 1
ATOM 943 C C . TRP A 1 112 ? -7.253 10.728 6.972 1.00 90.94 112 TRP A C 1
ATOM 945 O O . TRP A 1 112 ? -7.861 11.790 6.929 1.00 90.94 112 TRP A O 1
ATOM 955 N N . THR A 1 113 ? -6.658 10.215 5.897 1.00 87.12 113 THR A N 1
ATOM 956 C CA . THR A 1 113 ? -6.511 10.955 4.630 1.00 87.12 113 THR A CA 1
ATOM 957 C C . THR A 1 113 ? -7.102 10.219 3.431 1.00 87.12 113 THR A C 1
ATOM 959 O O . THR A 1 113 ? -7.186 10.778 2.337 1.00 87.12 113 THR A O 1
ATOM 962 N N . MET A 1 114 ? -7.503 8.958 3.608 1.00 89.50 114 MET A N 1
ATOM 963 C CA . MET A 1 114 ? -7.986 8.109 2.530 1.00 89.50 114 MET A CA 1
ATOM 964 C C . MET A 1 114 ? -8.976 7.060 3.029 1.00 89.50 114 MET A C 1
ATOM 966 O O . MET A 1 114 ? -8.691 6.325 3.973 1.00 89.50 114 MET A O 1
ATOM 970 N N . LEU A 1 115 ? -10.077 6.918 2.293 1.00 93.56 115 LEU A N 1
ATOM 971 C CA . LEU A 1 115 ? -10.958 5.755 2.320 1.00 93.56 115 LEU A CA 1
ATOM 972 C C . LEU A 1 115 ? -10.743 4.964 1.025 1.00 93.56 115 LEU A C 1
ATOM 974 O O . LEU A 1 115 ? -10.643 5.554 -0.051 1.00 93.56 115 LEU A O 1
ATOM 978 N N . ALA A 1 116 ? -10.621 3.642 1.129 1.00 95.94 116 ALA A N 1
ATOM 979 C CA . ALA A 1 116 ? -10.495 2.752 -0.020 1.00 95.94 116 ALA A CA 1
ATOM 980 C C . ALA A 1 116 ? -11.725 1.846 -0.087 1.00 95.94 116 ALA A C 1
ATOM 982 O O . ALA A 1 116 ? -12.088 1.246 0.923 1.00 95.94 116 ALA A O 1
ATOM 983 N N . VAL A 1 117 ? -12.338 1.752 -1.267 1.00 97.06 117 VAL A N 1
ATOM 984 C CA . VAL A 1 117 ? -13.506 0.904 -1.530 1.00 97.06 117 VAL A CA 1
ATOM 985 C C . VAL A 1 117 ? -13.101 -0.186 -2.514 1.00 97.06 117 VAL A C 1
ATOM 987 O O . VAL A 1 117 ? -12.426 0.076 -3.510 1.00 97.06 117 VAL A O 1
ATOM 990 N N . THR A 1 118 ? -13.473 -1.417 -2.201 1.00 96.56 118 THR A N 1
ATOM 991 C CA . THR A 1 118 ? -13.304 -2.588 -3.070 1.00 96.56 118 THR A CA 1
ATOM 992 C C . THR A 1 118 ? -14.439 -2.674 -4.094 1.00 96.56 118 THR A C 1
ATOM 994 O O . THR A 1 118 ? -15.434 -1.962 -3.998 1.00 96.56 118 THR A O 1
ATOM 997 N N . TRP A 1 119 ? -14.287 -3.517 -5.117 1.00 95.81 119 TRP A N 1
ATOM 998 C CA . TRP A 1 119 ? -15.252 -3.595 -6.224 1.00 95.81 119 TRP A CA 1
ATOM 999 C C . TRP A 1 119 ? -16.662 -4.028 -5.781 1.00 95.81 119 TRP A C 1
ATOM 1001 O O . TRP A 1 119 ? -17.632 -3.686 -6.448 1.00 95.81 119 TRP A O 1
ATOM 1011 N N . ASP A 1 120 ? -16.772 -4.750 -4.664 1.00 96.56 120 ASP A N 1
ATOM 1012 C CA . ASP A 1 120 ? -18.020 -5.216 -4.050 1.00 96.56 120 ASP A CA 1
ATOM 1013 C C . ASP A 1 120 ? -18.519 -4.283 -2.929 1.00 96.56 120 ASP A C 1
ATOM 1015 O O . ASP A 1 120 ? -19.367 -4.653 -2.119 1.00 96.56 120 ASP A O 1
ATOM 1019 N N . GLY A 1 121 ? -18.006 -3.051 -2.885 1.00 97.06 121 GLY A N 1
ATOM 1020 C CA . GLY A 1 121 ? -18.505 -1.988 -2.017 1.00 97.06 121 GLY A CA 1
ATOM 1021 C C . GLY A 1 121 ? -17.898 -1.959 -0.615 1.00 97.06 121 GLY A C 1
ATOM 1022 O O . GLY A 1 121 ? -18.150 -1.008 0.126 1.00 97.06 121 GLY A O 1
ATOM 1023 N N . ASN A 1 122 ? -17.052 -2.922 -0.228 1.00 98.38 122 ASN A N 1
ATOM 1024 C CA . ASN A 1 122 ? -16.455 -2.892 1.108 1.00 98.38 122 ASN A CA 1
ATOM 1025 C C . ASN A 1 122 ? -15.455 -1.738 1.232 1.00 98.38 122 ASN A C 1
ATOM 1027 O O . ASN A 1 122 ? -14.483 -1.661 0.471 1.00 98.38 122 ASN A O 1
ATOM 1031 N N . ALA A 1 123 ? -15.654 -0.889 2.238 1.00 98.19 123 ALA A N 1
ATOM 1032 C CA . ALA A 1 123 ? -14.657 0.061 2.703 1.00 98.19 123 ALA A CA 1
ATOM 1033 C C . ALA A 1 123 ? -13.606 -0.686 3.537 1.00 98.19 123 ALA A C 1
ATOM 1035 O O . ALA A 1 123 ? -13.945 -1.377 4.499 1.00 98.19 123 ALA A O 1
ATOM 1036 N N . VAL A 1 124 ? -12.328 -0.555 3.181 1.00 97.88 124 VAL A N 1
ATOM 1037 C CA . VAL A 1 124 ? -11.217 -1.311 3.787 1.00 97.88 124 VAL A CA 1
ATOM 1038 C C . VAL A 1 124 ? -10.180 -0.400 4.445 1.00 97.88 124 VAL A C 1
ATOM 1040 O O . VAL A 1 124 ? -10.138 0.803 4.186 1.00 97.88 124 VAL A O 1
ATOM 1043 N N . ALA A 1 125 ? -9.301 -0.977 5.273 1.00 95.88 125 ALA A N 1
ATOM 1044 C CA . ALA A 1 125 ? -8.320 -0.232 6.074 1.00 95.88 125 ALA A CA 1
ATOM 1045 C C . ALA A 1 125 ? -7.449 0.762 5.290 1.00 95.88 125 ALA A C 1
ATOM 1047 O O . ALA A 1 125 ? -7.138 1.842 5.794 1.00 95.88 125 ALA A O 1
ATOM 1048 N N . CYS A 1 126 ? -7.005 0.396 4.084 1.00 93.75 126 CYS A N 1
ATOM 1049 C CA . CYS A 1 126 ? -6.319 1.299 3.158 1.00 93.75 126 CYS A CA 1
ATOM 1050 C C . CYS A 1 126 ? -6.229 0.681 1.755 1.00 93.75 126 CYS A C 1
ATOM 1052 O O . CYS A 1 126 ? -6.501 -0.502 1.570 1.00 93.75 126 CYS A O 1
ATOM 1054 N N . CYS A 1 127 ? -5.713 1.437 0.781 1.00 89.75 127 CYS A N 1
ATOM 1055 C CA . CYS A 1 127 ? -5.475 0.962 -0.591 1.00 89.75 127 CYS A CA 1
ATOM 1056 C C . CYS A 1 127 ? -4.523 -0.246 -0.713 1.00 89.75 127 CYS A C 1
ATOM 1058 O O . CYS A 1 127 ? -4.394 -0.825 -1.788 1.00 89.75 127 CYS A O 1
ATOM 1060 N N . ARG A 1 128 ? -3.827 -0.620 0.368 1.00 90.19 128 ARG A N 1
ATOM 1061 C CA . ARG A 1 128 ? -2.935 -1.787 0.411 1.00 90.19 128 ARG A CA 1
ATOM 1062 C C . ARG A 1 128 ? -3.601 -3.032 0.978 1.00 90.19 128 ARG A C 1
ATOM 1064 O O . ARG A 1 128 ? -3.021 -4.105 0.850 1.00 90.19 128 ARG A O 1
ATOM 1071 N N . ASP A 1 129 ? -4.776 -2.899 1.592 1.00 92.56 129 ASP A N 1
ATOM 1072 C CA . ASP A 1 129 ? -5.572 -4.025 2.079 1.00 92.56 129 ASP A CA 1
ATOM 1073 C C . ASP A 1 129 ? -6.364 -4.657 0.924 1.00 92.56 129 ASP A C 1
ATOM 1075 O O . ASP A 1 129 ? -7.591 -4.693 0.908 1.00 92.56 129 ASP A O 1
ATOM 1079 N N . THR A 1 130 ? -5.639 -5.128 -0.093 1.00 88.25 130 THR A N 1
ATOM 1080 C CA . THR A 1 130 ? -6.213 -5.664 -1.340 1.00 88.25 130 THR A CA 1
ATOM 1081 C C . THR A 1 130 ? -6.985 -6.964 -1.135 1.00 88.25 130 THR A C 1
ATOM 1083 O O . THR A 1 130 ? -7.779 -7.346 -1.986 1.00 88.25 130 THR A O 1
ATOM 1086 N N . SER A 1 131 ? -6.752 -7.644 -0.010 1.00 90.50 131 SER A N 1
ATOM 1087 C CA . SER A 1 131 ? -7.469 -8.858 0.388 1.00 90.50 131 SER A CA 1
ATOM 1088 C C . SER A 1 131 ? -8.639 -8.573 1.339 1.00 90.50 131 SER A C 1
ATOM 1090 O O . SER A 1 131 ? -9.159 -9.519 1.923 1.00 90.50 131 SER A O 1
ATOM 1092 N N . ALA A 1 132 ? -9.005 -7.298 1.538 1.00 93.88 132 ALA A N 1
ATOM 1093 C CA . ALA A 1 132 ? -10.095 -6.859 2.411 1.00 93.88 132 ALA A CA 1
ATOM 1094 C C . ALA A 1 132 ? -10.057 -7.499 3.813 1.00 93.88 132 ALA A C 1
ATOM 1096 O O . ALA A 1 132 ? -11.069 -7.951 4.345 1.00 93.88 132 ALA A O 1
ATOM 1097 N N . ARG A 1 133 ? -8.870 -7.575 4.430 1.00 95.38 133 ARG A N 1
ATOM 1098 C CA . ARG A 1 133 ? -8.702 -8.222 5.742 1.00 95.38 133 ARG A CA 1
ATOM 1099 C C . ARG A 1 133 ? -9.277 -7.397 6.881 1.00 95.38 133 ARG A C 1
ATOM 1101 O O . ARG A 1 133 ? -9.497 -7.929 7.966 1.00 95.38 133 ARG A O 1
ATOM 1108 N N . THR A 1 134 ? -9.479 -6.101 6.684 1.00 97.25 134 THR A N 1
ATOM 1109 C CA . THR A 1 134 ? -10.111 -5.215 7.658 1.00 97.25 134 THR A CA 1
ATOM 1110 C C . THR A 1 134 ? -11.213 -4.423 6.966 1.00 97.25 134 THR A C 1
ATOM 1112 O O . THR A 1 134 ? -10.956 -3.378 6.373 1.00 97.25 134 THR A O 1
ATOM 1115 N N . ILE A 1 135 ? -12.441 -4.939 7.059 1.00 98.12 135 ILE A N 1
ATOM 1116 C CA . ILE A 1 135 ? -13.656 -4.307 6.531 1.00 98.12 135 ILE A CA 1
ATOM 1117 C C . ILE A 1 135 ? -14.215 -3.332 7.569 1.00 98.12 135 ILE A C 1
ATOM 1119 O O . ILE A 1 135 ? -14.525 -3.710 8.701 1.00 98.12 135 ILE A O 1
ATOM 1123 N N . LEU A 1 136 ? -14.367 -2.076 7.167 1.00 98.38 136 LEU A N 1
ATOM 1124 C CA . LEU A 1 136 ? -14.801 -0.964 8.012 1.00 98.38 136 LEU A CA 1
ATOM 1125 C C . LEU A 1 136 ? -16.272 -0.588 7.791 1.00 98.38 136 LEU A C 1
ATOM 1127 O O . LEU A 1 136 ? -16.860 0.051 8.653 1.00 98.38 136 LEU A O 1
ATOM 1131 N N . GLY A 1 137 ? -16.867 -1.045 6.689 1.00 98.12 137 GLY A N 1
ATOM 1132 C CA . GLY A 1 137 ? -18.271 -0.862 6.314 1.00 98.12 137 GLY A CA 1
ATOM 1133 C C . GLY A 1 137 ? -18.484 -1.263 4.852 1.00 98.12 137 GLY A C 1
ATOM 1134 O O . GLY A 1 137 ? -17.530 -1.697 4.200 1.00 98.12 137 GLY A O 1
ATOM 1135 N N . ASN A 1 138 ? -19.697 -1.097 4.329 1.00 98.50 138 ASN A N 1
ATOM 1136 C CA . ASN A 1 138 ? -20.000 -1.303 2.913 1.00 98.50 138 ASN A CA 1
ATOM 1137 C C . ASN A 1 138 ? -20.804 -0.113 2.370 1.00 98.50 138 ASN A C 1
ATOM 1139 O O . ASN A 1 138 ? -21.823 0.259 2.943 1.00 98.50 138 ASN A O 1
ATOM 1143 N N . VAL A 1 139 ? -20.342 0.496 1.275 1.00 98.31 139 VAL A N 1
ATOM 1144 C CA . VAL A 1 139 ? -20.953 1.715 0.707 1.00 98.31 139 VAL A CA 1
ATOM 1145 C C . VAL A 1 139 ? -22.293 1.464 0.011 1.00 98.31 139 VAL A C 1
ATOM 1147 O O . VAL A 1 139 ? -22.971 2.414 -0.366 1.00 98.31 139 VAL A O 1
ATOM 1150 N N . PHE A 1 140 ? -22.668 0.200 -0.195 1.00 98.31 140 PHE A N 1
ATOM 1151 C CA . PHE A 1 140 ? -24.003 -0.179 -0.655 1.00 98.31 140 PHE A CA 1
ATOM 1152 C C . PHE A 1 140 ? -25.005 -0.309 0.499 1.00 98.31 140 PHE A C 1
ATOM 1154 O O . PHE A 1 140 ? -26.203 -0.402 0.246 1.00 98.31 140 PHE A O 1
ATOM 1161 N N . GLU A 1 141 ? -24.527 -0.317 1.746 1.00 98.25 141 GLU A N 1
ATOM 1162 C CA . GLU A 1 141 ? -25.341 -0.504 2.952 1.00 98.25 141 GLU A CA 1
ATOM 1163 C C . GLU A 1 141 ? -25.430 0.762 3.814 1.00 98.25 141 GLU A C 1
ATOM 1165 O O . GLU A 1 141 ? -26.406 0.928 4.541 1.00 98.25 141 GLU A O 1
ATOM 1170 N N . ASP A 1 142 ? -24.432 1.649 3.754 1.00 98.19 142 ASP A N 1
ATOM 1171 C CA . ASP A 1 142 ? -24.361 2.846 4.596 1.00 98.19 142 ASP A CA 1
ATOM 1172 C C . ASP A 1 142 ? -23.665 4.016 3.880 1.00 98.19 142 ASP A C 1
ATOM 1174 O O . ASP A 1 142 ? -22.897 3.842 2.927 1.00 98.19 142 ASP A O 1
ATOM 1178 N N . GLU A 1 143 ? -23.913 5.234 4.358 1.00 98.00 143 GLU A N 1
ATOM 1179 C CA . GLU A 1 143 ? -23.269 6.434 3.844 1.00 98.00 143 GLU A CA 1
ATOM 1180 C C . GLU A 1 143 ? -21.769 6.429 4.156 1.00 98.00 143 GLU A C 1
ATOM 1182 O O . GLU A 1 143 ? -21.322 6.080 5.251 1.00 98.00 143 GLU A O 1
ATOM 1187 N N . ILE A 1 144 ? -20.964 6.923 3.212 1.00 97.38 144 ILE A N 1
ATOM 1188 C CA . ILE A 1 144 ? -19.501 6.997 3.359 1.00 97.38 144 ILE A CA 1
ATOM 1189 C C . ILE A 1 144 ? -19.101 7.730 4.648 1.00 97.38 144 ILE A C 1
ATOM 1191 O O . ILE A 1 144 ? -18.140 7.331 5.306 1.00 97.38 144 ILE A O 1
ATOM 1195 N N . MET A 1 145 ? -19.831 8.784 5.026 1.00 97.31 145 MET A N 1
ATOM 1196 C CA . MET A 1 145 ? -19.535 9.565 6.230 1.00 97.31 145 MET A CA 1
ATOM 1197 C C . MET A 1 145 ? -19.854 8.811 7.522 1.00 97.31 145 MET A C 1
ATOM 1199 O O . MET A 1 145 ? -19.108 8.958 8.495 1.00 97.31 145 MET A O 1
ATOM 1203 N N . ASN A 1 146 ? -20.889 7.972 7.522 1.00 98.31 146 ASN A N 1
ATOM 1204 C CA . ASN A 1 146 ? -21.208 7.099 8.647 1.00 98.31 146 ASN A CA 1
ATOM 1205 C C . ASN A 1 146 ? -20.145 6.013 8.794 1.00 98.31 146 ASN A C 1
ATOM 1207 O O . ASN A 1 146 ? -19.622 5.814 9.886 1.00 98.31 146 ASN A O 1
ATOM 1211 N N . ILE A 1 147 ? -19.713 5.405 7.686 1.00 98.31 147 ILE A N 1
ATOM 1212 C CA . ILE A 1 147 ? -18.615 4.430 7.685 1.00 98.31 147 ILE A CA 1
ATOM 1213 C C . ILE A 1 147 ? -17.320 5.077 8.197 1.00 98.31 147 ILE A C 1
ATOM 1215 O O . ILE A 1 147 ? -16.666 4.545 9.093 1.00 98.31 147 ILE A O 1
ATOM 1219 N N . TRP A 1 148 ? -16.944 6.240 7.656 1.00 97.31 148 TRP A N 1
ATOM 1220 C CA . TRP A 1 148 ? -15.695 6.942 7.976 1.00 97.31 148 TRP A CA 1
ATOM 1221 C C . TRP A 1 148 ? -15.593 7.389 9.438 1.00 97.31 148 TRP A C 1
ATOM 1223 O O . TRP A 1 148 ? -14.497 7.396 10.013 1.00 97.31 148 TRP A O 1
ATOM 1233 N N . ASN A 1 149 ? -16.716 7.798 10.029 1.00 97.12 149 ASN A N 1
ATOM 1234 C CA . ASN A 1 149 ? -16.788 8.229 11.424 1.00 97.12 149 ASN A CA 1
ATOM 1235 C C . ASN A 1 149 ? -17.226 7.113 12.377 1.00 97.12 149 ASN A C 1
ATOM 1237 O O . ASN A 1 149 ? -17.125 7.292 13.591 1.00 97.12 149 ASN A O 1
ATOM 1241 N N . GLY A 1 150 ? -17.665 5.980 11.835 1.00 97.69 150 GLY A N 1
ATOM 1242 C CA . GLY A 1 150 ? -18.220 4.859 12.568 1.00 97.69 150 GLY A CA 1
ATOM 1243 C C . GLY A 1 150 ? -17.200 4.126 13.427 1.00 97.69 150 GLY A C 1
ATOM 1244 O O . GLY A 1 150 ? -15.980 4.250 13.273 1.00 97.69 150 GLY A O 1
ATOM 1245 N N . GLU A 1 151 ? -17.726 3.313 14.338 1.00 98.25 151 GLU A N 1
ATOM 1246 C CA . GLU A 1 151 ? -16.956 2.664 15.397 1.00 98.25 151 GLU A CA 1
ATOM 1247 C C . GLU A 1 151 ? -15.756 1.874 14.863 1.00 98.25 151 GLU A C 1
ATOM 1249 O O . GLU A 1 151 ? -14.647 2.032 15.366 1.00 98.25 151 GLU A O 1
ATOM 1254 N N . ARG A 1 152 ? -15.925 1.087 13.792 1.00 98.06 152 ARG A N 1
ATOM 1255 C CA . ARG A 1 152 ? -14.831 0.282 13.215 1.00 98.06 152 ARG A CA 1
ATOM 1256 C C . ARG A 1 152 ? -13.645 1.141 12.773 1.00 98.06 152 ARG A C 1
ATOM 1258 O O . ARG A 1 152 ? -12.494 0.778 13.025 1.00 98.06 152 ARG A O 1
ATOM 1265 N N . TYR A 1 153 ? -13.913 2.287 12.147 1.00 97.56 153 TYR A N 1
ATOM 1266 C CA . TYR A 1 153 ? -12.872 3.228 11.737 1.00 97.56 153 TYR A CA 1
ATOM 1267 C C . TYR A 1 153 ? -12.187 3.861 12.953 1.00 97.56 153 TYR A C 1
ATOM 1269 O O . TYR A 1 153 ? -10.958 3.948 12.982 1.00 97.56 153 TYR A O 1
ATOM 1277 N N . GLN A 1 154 ? -12.958 4.261 13.971 1.00 97.69 154 GLN A N 1
ATOM 1278 C CA . GLN A 1 154 ? -12.411 4.845 15.201 1.00 97.69 154 GLN A CA 1
ATOM 1279 C C . GLN A 1 154 ? -11.544 3.850 15.974 1.00 97.69 154 GLN A C 1
ATOM 1281 O O . GLN A 1 154 ? -10.436 4.195 16.378 1.00 97.69 154 GLN A O 1
ATOM 1286 N N . GLN A 1 155 ? -11.983 2.596 16.103 1.00 98.25 155 GLN A N 1
ATOM 1287 C CA . GLN A 1 155 ? -11.215 1.542 16.769 1.00 98.25 155 GLN A CA 1
ATOM 1288 C C . GLN A 1 155 ? -9.900 1.254 16.042 1.00 98.25 155 GLN A C 1
ATOM 1290 O O . GLN A 1 155 ? -8.848 1.134 16.671 1.00 98.25 155 GLN A O 1
ATOM 1295 N N . MET A 1 156 ? -9.923 1.217 14.706 1.00 97.69 156 MET A N 1
ATOM 1296 C CA . MET A 1 156 ? -8.702 1.080 13.915 1.00 97.69 156 MET A CA 1
ATOM 1297 C C . MET A 1 156 ? -7.748 2.266 14.133 1.00 97.69 156 MET A C 1
ATOM 1299 O O . MET A 1 156 ? -6.551 2.063 14.335 1.00 97.69 156 MET A O 1
ATOM 1303 N N . ARG A 1 157 ? -8.257 3.505 14.102 1.00 97.19 157 ARG A N 1
ATOM 1304 C CA . ARG A 1 157 ? -7.457 4.718 14.344 1.00 97.19 157 ARG A CA 1
ATOM 1305 C C . ARG A 1 157 ? -6.844 4.715 15.744 1.00 97.19 157 ARG A C 1
ATOM 1307 O O . ARG A 1 157 ? -5.651 4.985 15.869 1.00 97.19 157 ARG A O 1
ATOM 1314 N N . LEU A 1 158 ? -7.622 4.355 16.764 1.00 97.81 158 LEU A N 1
ATOM 1315 C CA . LEU A 1 158 ? -7.165 4.254 18.148 1.00 97.81 158 LEU A CA 1
ATOM 1316 C C . LEU A 1 158 ? -6.057 3.206 18.296 1.00 97.81 158 LEU A C 1
ATOM 1318 O O . LEU A 1 158 ? -4.996 3.513 18.833 1.00 97.81 158 LEU A O 1
ATOM 1322 N N . ALA A 1 159 ? -6.242 2.012 17.723 1.00 97.75 159 ALA A N 1
ATOM 1323 C CA . ALA A 1 159 ? -5.217 0.971 17.729 1.00 97.75 159 ALA A CA 1
ATOM 1324 C C . ALA A 1 159 ? -3.901 1.452 17.091 1.00 97.75 159 ALA A C 1
ATOM 1326 O O . ALA A 1 159 ? -2.819 1.121 17.566 1.00 97.75 159 ALA A O 1
ATOM 1327 N N . LEU A 1 160 ? -3.962 2.271 16.037 1.00 95.31 160 LEU A N 1
ATOM 1328 C CA . LEU A 1 160 ? -2.765 2.835 15.410 1.00 95.31 160 LEU A CA 1
ATOM 1329 C C . LEU A 1 160 ? -2.128 3.958 16.240 1.00 95.31 160 LEU A C 1
ATOM 1331 O O . LEU A 1 160 ? -0.900 4.032 16.297 1.00 95.31 160 LEU A O 1
ATOM 1335 N N . ILE A 1 161 ? -2.912 4.808 16.906 1.00 95.56 161 ILE A N 1
ATOM 1336 C CA . ILE A 1 161 ? -2.386 5.821 17.839 1.00 95.56 161 ILE A CA 1
ATOM 1337 C C . ILE A 1 161 ? -1.634 5.140 18.990 1.00 95.56 161 ILE A C 1
ATOM 1339 O O . ILE A 1 161 ? -0.505 5.513 19.303 1.00 95.56 161 ILE A O 1
ATOM 1343 N N . GLU A 1 162 ? -2.216 4.081 19.547 1.00 96.88 162 GLU A N 1
ATOM 1344 C CA . GLU A 1 162 ? -1.664 3.306 20.664 1.00 96.88 162 GLU A CA 1
ATOM 1345 C C . GLU A 1 162 ? -0.587 2.293 20.236 1.00 96.88 162 GLU A C 1
ATOM 1347 O O . GLU A 1 162 ? -0.131 1.480 21.035 1.00 96.88 162 GLU A O 1
ATOM 1352 N N . GLN A 1 163 ? -0.159 2.327 18.968 1.00 95.56 163 GLN A N 1
ATOM 1353 C CA . GLN A 1 163 ? 0.849 1.429 18.385 1.00 95.56 163 GLN A CA 1
ATOM 1354 C C . GLN A 1 163 ? 0.477 -0.067 18.428 1.00 95.56 163 GLN A C 1
ATOM 1356 O O . GLN A 1 163 ? 1.318 -0.931 18.172 1.00 95.56 163 GLN A O 1
ATOM 1361 N N . ARG A 1 164 ? -0.799 -0.393 18.649 1.00 96.31 164 ARG A N 1
ATOM 1362 C CA . ARG A 1 164 ? -1.369 -1.746 18.645 1.00 96.31 164 ARG A CA 1
ATOM 1363 C C . ARG A 1 164 ? -1.696 -2.242 17.234 1.00 96.31 164 ARG A C 1
ATOM 1365 O O . ARG A 1 164 ? -2.784 -2.738 16.947 1.00 96.31 164 ARG A O 1
ATOM 1372 N N . THR A 1 165 ? -0.739 -2.129 16.313 1.00 94.19 165 THR A N 1
ATOM 1373 C CA . THR A 1 165 ? -0.929 -2.527 14.900 1.00 94.19 165 THR A CA 1
ATOM 1374 C C . THR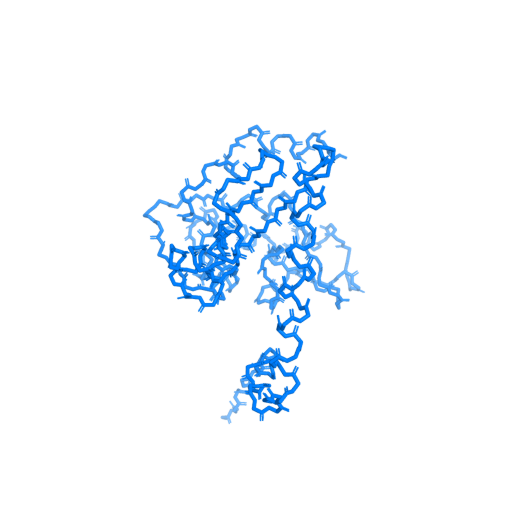 A 1 165 ? -1.346 -3.989 14.726 1.00 94.19 165 THR A C 1
ATOM 1376 O O . THR A 1 165 ? -1.996 -4.327 13.740 1.00 94.19 165 THR A O 1
ATOM 1379 N N . GLN A 1 166 ? -0.992 -4.858 15.675 1.00 94.88 166 GLN A N 1
ATOM 1380 C CA . GLN A 1 166 ? -1.343 -6.275 15.683 1.00 94.88 166 GLN A CA 1
ATOM 1381 C C . GLN A 1 166 ? -2.848 -6.548 15.820 1.00 94.88 166 GLN A C 1
ATOM 1383 O O . GLN A 1 166 ? -3.302 -7.619 15.394 1.00 94.88 166 GLN A O 1
ATOM 1388 N N . ASP A 1 167 ? -3.605 -5.584 16.344 1.00 96.75 167 ASP A N 1
ATOM 1389 C CA . ASP A 1 167 ? -5.047 -5.702 16.576 1.00 96.75 167 ASP A CA 1
ATOM 1390 C C . ASP A 1 167 ? -5.850 -5.428 15.299 1.00 96.75 167 ASP A C 1
ATOM 1392 O O . ASP A 1 167 ? -6.994 -5.854 15.168 1.00 96.75 167 ASP A O 1
ATOM 1396 N N . VAL A 1 168 ? -5.226 -4.792 14.304 1.00 97.00 168 VAL A N 1
ATOM 1397 C CA . VAL A 1 168 ? -5.822 -4.533 12.993 1.00 97.00 168 VAL A CA 1
ATOM 1398 C C . VAL A 1 168 ? -5.254 -5.532 11.989 1.00 97.00 168 VAL A C 1
ATOM 1400 O O . VAL A 1 168 ? -4.061 -5.513 11.681 1.00 97.00 168 VAL A O 1
ATOM 1403 N N . ALA A 1 169 ? -6.100 -6.413 11.447 1.00 96.12 169 ALA A N 1
ATOM 1404 C CA . ALA A 1 169 ? -5.661 -7.532 10.606 1.00 96.12 169 ALA A CA 1
ATOM 1405 C C . ALA A 1 169 ? -4.826 -7.092 9.386 1.00 96.12 169 ALA A C 1
ATOM 1407 O O . ALA A 1 169 ? -3.815 -7.725 9.071 1.00 96.12 169 ALA A O 1
ATOM 1408 N N . ALA A 1 170 ? -5.193 -5.980 8.743 1.00 94.94 170 ALA A N 1
ATOM 1409 C CA . ALA A 1 170 ? -4.422 -5.400 7.647 1.00 94.94 170 ALA A CA 1
ATOM 1410 C C . ALA A 1 170 ? -3.090 -4.771 8.105 1.00 94.94 170 ALA A C 1
ATOM 1412 O O . ALA A 1 170 ? -2.109 -4.764 7.360 1.00 94.94 170 ALA A O 1
ATOM 1413 N N . CYS A 1 171 ? -3.008 -4.246 9.329 1.00 94.44 171 CYS A N 1
ATOM 1414 C CA . CYS A 1 171 ? -1.823 -3.530 9.810 1.00 94.44 171 CYS A CA 1
ATOM 1415 C C . CYS A 1 171 ? -0.799 -4.435 10.503 1.00 94.44 171 CYS A C 1
ATOM 1417 O O . CYS A 1 171 ? 0.387 -4.111 10.472 1.00 94.44 171 CYS A O 1
ATOM 1419 N N . ARG A 1 172 ? -1.218 -5.582 11.056 1.00 93.19 172 ARG A N 1
ATOM 1420 C CA . ARG A 1 172 ? -0.365 -6.526 11.809 1.00 93.19 172 ARG A CA 1
ATOM 1421 C C . ARG A 1 172 ? 0.945 -6.867 11.096 1.00 93.19 172 ARG A C 1
ATOM 1423 O O . ARG A 1 172 ? 2.019 -6.923 11.709 1.00 93.19 172 ARG A O 1
ATOM 1430 N N . SER A 1 173 ? 0.843 -7.076 9.788 1.00 89.31 173 SER A N 1
ATOM 1431 C CA . SER A 1 173 ? 1.960 -7.434 8.917 1.00 89.31 173 SER A CA 1
ATOM 1432 C C . SER A 1 173 ? 2.331 -6.311 7.953 1.00 89.31 173 SER A C 1
ATOM 1434 O O . SER A 1 173 ? 3.004 -6.582 6.974 1.00 89.31 173 SER A O 1
ATOM 1436 N N . CYS A 1 174 ? 1.909 -5.067 8.186 1.00 90.81 174 CYS A N 1
ATOM 1437 C CA . CYS A 1 174 ? 2.218 -3.931 7.318 1.00 90.81 174 CYS A CA 1
ATOM 1438 C C . CYS A 1 174 ? 3.586 -3.317 7.649 1.00 90.81 174 CYS A C 1
ATOM 1440 O O . CYS A 1 174 ? 3.947 -3.146 8.813 1.00 90.81 174 CYS A O 1
ATOM 1442 N N . ASP A 1 175 ? 4.342 -2.966 6.612 1.00 89.44 175 ASP A N 1
ATOM 1443 C CA . ASP A 1 175 ? 5.645 -2.307 6.714 1.00 89.44 175 ASP A CA 1
ATOM 1444 C C . ASP A 1 175 ? 5.549 -0.796 6.918 1.00 89.44 175 ASP A C 1
ATOM 1446 O O . ASP A 1 175 ? 6.468 -0.185 7.459 1.00 89.44 175 ASP A O 1
ATOM 1450 N N . LEU A 1 176 ? 4.446 -0.183 6.482 1.00 88.50 176 LEU A N 1
ATOM 1451 C CA . LEU A 1 176 ? 4.341 1.265 6.347 1.00 88.50 176 LEU A CA 1
ATOM 1452 C C . LEU A 1 176 ? 4.661 2.029 7.645 1.00 88.50 176 LEU A C 1
ATOM 1454 O O . LEU A 1 176 ? 5.464 2.960 7.556 1.00 88.50 176 LEU A O 1
ATOM 1458 N N . PRO A 1 177 ? 4.139 1.648 8.832 1.00 89.06 177 PRO A N 1
ATOM 1459 C CA . PRO A 1 177 ? 4.466 2.335 10.086 1.00 89.06 177 PRO A CA 1
ATOM 1460 C C . PRO A 1 177 ? 5.947 2.257 10.484 1.00 89.06 177 PRO A C 1
ATOM 1462 O O . PRO A 1 177 ? 6.413 3.069 11.275 1.00 89.06 177 PRO A O 1
ATOM 1465 N N . TYR A 1 178 ? 6.685 1.290 9.939 1.00 87.69 178 TYR A N 1
ATOM 1466 C CA . TYR A 1 178 ? 8.090 1.020 10.249 1.00 87.69 178 TYR A CA 1
ATOM 1467 C C . TYR A 1 178 ? 9.027 1.390 9.092 1.00 87.69 178 TYR A C 1
ATOM 1469 O O . TYR A 1 178 ? 10.234 1.154 9.165 1.00 87.69 178 TYR A O 1
ATOM 1477 N N . SER A 1 179 ? 8.485 1.945 8.005 1.00 81.06 179 SER A N 1
ATOM 1478 C CA . SER A 1 179 ? 9.255 2.286 6.816 1.00 81.06 179 SER A CA 1
ATOM 1479 C C . SER A 1 179 ? 10.176 3.486 7.088 1.00 81.06 179 SER A C 1
ATOM 1481 O O . SER A 1 179 ? 9.723 4.494 7.641 1.00 81.06 179 SER A O 1
ATOM 1483 N N . PRO A 1 180 ? 11.458 3.426 6.677 1.00 69.19 180 PRO A N 1
ATOM 1484 C CA . PRO A 1 180 ? 12.400 4.528 6.868 1.00 69.19 180 PRO A CA 1
ATOM 1485 C C . PRO A 1 180 ? 12.126 5.727 5.943 1.00 69.19 180 PRO A C 1
ATOM 1487 O O . PRO A 1 180 ? 12.696 6.797 6.155 1.00 69.19 180 PRO A O 1
ATOM 1490 N N . ASP A 1 181 ? 11.264 5.577 4.931 1.00 69.06 181 ASP A N 1
ATOM 1491 C CA . ASP A 1 181 ? 10.938 6.636 3.973 1.00 69.06 181 ASP A CA 1
ATOM 1492 C C . ASP A 1 181 ? 10.120 7.759 4.626 1.00 69.06 181 ASP A C 1
ATOM 1494 O O . ASP A 1 181 ? 8.898 7.680 4.745 1.00 69.06 181 ASP A O 1
ATOM 1498 N N . ASN A 1 182 ? 10.804 8.844 5.001 1.00 63.41 182 ASN A N 1
ATOM 1499 C CA . ASN A 1 182 ? 10.220 10.038 5.615 1.00 63.41 182 ASN A CA 1
ATOM 1500 C C . ASN A 1 182 ? 9.255 10.810 4.697 1.00 63.41 182 ASN A C 1
ATOM 1502 O O . ASN A 1 182 ? 8.514 11.653 5.200 1.00 63.41 182 ASN A O 1
ATOM 1506 N N . LYS A 1 183 ? 9.242 10.576 3.375 1.00 64.94 183 LYS A N 1
ATOM 1507 C CA . LYS A 1 183 ? 8.461 11.407 2.436 1.00 64.94 183 LYS A CA 1
ATOM 1508 C C . LYS A 1 183 ? 6.959 11.321 2.693 1.00 64.94 183 LYS A C 1
ATOM 1510 O O . LYS A 1 183 ? 6.271 12.331 2.616 1.00 64.94 183 LYS A O 1
ATOM 1515 N N . ARG A 1 184 ? 6.464 10.136 3.065 1.00 62.31 184 ARG A N 1
ATOM 1516 C CA . ARG A 1 184 ? 5.041 9.901 3.390 1.00 62.31 184 ARG A CA 1
ATOM 1517 C C . ARG A 1 184 ? 4.614 10.493 4.735 1.00 62.31 184 ARG A C 1
ATOM 1519 O O . ARG A 1 184 ? 3.426 10.613 4.996 1.00 62.31 184 ARG A O 1
ATOM 1526 N N . TRP A 1 185 ? 5.590 10.851 5.561 1.00 62.88 185 TRP A N 1
ATOM 1527 C CA . TRP A 1 185 ? 5.434 11.389 6.913 1.00 62.88 185 TRP A CA 1
ATOM 1528 C C . TRP A 1 185 ? 5.705 12.885 6.981 1.00 62.88 185 TRP A C 1
ATOM 1530 O O . TRP A 1 185 ? 5.684 13.470 8.059 1.00 62.88 185 TRP A O 1
ATOM 1540 N N . ASN A 1 186 ? 6.026 13.490 5.840 1.00 68.88 186 ASN A N 1
ATOM 1541 C CA . ASN A 1 186 ? 6.332 14.898 5.760 1.00 68.88 186 ASN A CA 1
ATOM 1542 C C . ASN A 1 186 ? 5.023 15.695 5.936 1.00 68.88 186 ASN A C 1
ATOM 1544 O O . ASN A 1 186 ? 4.111 15.532 5.118 1.00 68.88 186 ASN A O 1
ATOM 1548 N N . PRO A 1 187 ? 4.924 16.568 6.956 1.00 68.69 187 PRO A N 1
ATOM 1549 C CA . PRO A 1 187 ? 3.730 17.372 7.212 1.00 68.69 187 PRO A CA 1
ATOM 1550 C C . PRO A 1 187 ? 3.272 18.175 5.992 1.00 68.69 187 PRO A C 1
ATOM 1552 O O . PRO A 1 187 ? 2.075 18.292 5.756 1.00 68.69 187 PRO A O 1
ATOM 1555 N N . MET A 1 188 ? 4.203 18.638 5.149 1.00 69.75 188 MET A N 1
ATOM 1556 C CA . MET A 1 188 ? 3.882 19.352 3.909 1.00 69.75 188 MET A CA 1
ATOM 1557 C C . MET A 1 188 ? 3.136 18.471 2.907 1.00 69.75 188 MET A C 1
ATOM 1559 O O . MET A 1 188 ? 2.280 18.969 2.187 1.00 69.75 188 MET A O 1
ATOM 1563 N N . TYR A 1 189 ? 3.424 17.166 2.852 1.00 63.69 189 TYR A N 1
ATOM 1564 C CA . TYR A 1 189 ? 2.681 16.239 1.993 1.00 63.69 189 TYR A CA 1
ATOM 1565 C C . TYR A 1 189 ? 1.268 15.986 2.523 1.00 63.69 189 TYR A C 1
ATOM 1567 O O . TYR A 1 189 ? 0.337 15.907 1.725 1.00 63.69 189 TYR A O 1
ATOM 1575 N N . ILE A 1 190 ? 1.100 15.898 3.846 1.00 65.88 190 ILE A N 1
ATOM 1576 C CA . ILE A 1 190 ? -0.216 15.751 4.483 1.00 65.88 190 ILE A CA 1
ATOM 1577 C C . ILE A 1 190 ? -1.054 17.012 4.236 1.00 65.88 190 ILE A C 1
ATOM 1579 O O . ILE A 1 190 ? -2.155 16.914 3.705 1.00 65.88 190 ILE A O 1
ATOM 1583 N N . ILE A 1 191 ? -0.497 18.194 4.517 1.00 70.31 191 ILE A N 1
ATOM 1584 C CA . ILE A 1 191 ? -1.146 19.491 4.287 1.00 70.31 191 ILE A CA 1
ATOM 1585 C C . ILE A 1 191 ? -1.482 19.671 2.807 1.00 70.31 191 ILE A C 1
ATOM 1587 O O . ILE A 1 191 ? -2.616 19.990 2.474 1.00 70.31 191 ILE A O 1
ATOM 1591 N N . LYS A 1 192 ? -0.536 19.399 1.900 1.00 65.00 192 LYS A N 1
ATOM 1592 C CA . LYS A 1 192 ? -0.789 19.487 0.459 1.00 65.00 192 LYS A CA 1
ATOM 1593 C C . LYS A 1 192 ? -1.899 18.533 0.023 1.00 65.00 192 LYS A C 1
ATOM 1595 O O . LYS A 1 192 ? -2.739 18.943 -0.756 1.00 65.00 192 LYS A O 1
ATOM 1600 N N . SER A 1 193 ? -1.944 17.303 0.540 1.00 58.50 193 SER A N 1
ATOM 1601 C CA . SER A 1 193 ? -3.017 16.350 0.223 1.00 58.50 193 SER A CA 1
ATOM 1602 C C . SER A 1 193 ? -4.393 16.782 0.738 1.00 58.50 193 SER A C 1
ATOM 1604 O O . SER A 1 193 ? -5.390 16.333 0.178 1.00 58.50 193 SER A O 1
ATOM 1606 N N . ILE A 1 194 ? -4.450 17.573 1.810 1.00 64.69 194 ILE A N 1
ATOM 1607 C CA . ILE A 1 194 ? -5.695 18.127 2.357 1.00 64.69 194 ILE A CA 1
ATOM 1608 C C . ILE A 1 194 ? -6.118 19.366 1.559 1.00 64.69 194 ILE A C 1
ATOM 1610 O O . ILE A 1 194 ? -7.288 19.503 1.243 1.00 64.69 194 ILE A O 1
ATOM 1614 N N . LEU A 1 195 ? -5.168 20.240 1.208 1.00 68.44 195 LEU A N 1
ATOM 1615 C CA . LEU A 1 195 ? -5.426 21.513 0.523 1.00 68.44 195 LEU A CA 1
ATOM 1616 C C . LEU A 1 195 ? -5.553 21.401 -1.004 1.00 68.44 195 LEU A C 1
ATOM 1618 O O . LEU A 1 195 ? -6.013 22.339 -1.642 1.00 68.44 195 LEU A O 1
ATOM 1622 N N . SER A 1 196 ? -5.083 20.307 -1.611 1.00 53.25 196 SER A N 1
ATOM 1623 C CA . SER A 1 196 ? -5.154 20.079 -3.063 1.00 53.25 196 SER A CA 1
ATOM 1624 C C . SER A 1 196 ? -6.326 19.185 -3.485 1.00 53.25 196 SER A C 1
ATOM 1626 O O . SER A 1 196 ? -6.282 18.620 -4.580 1.00 53.25 196 SER A O 1
ATOM 1628 N N . ARG A 1 197 ? -7.301 18.977 -2.599 1.00 49.50 197 ARG A N 1
ATOM 1629 C CA . ARG A 1 197 ? -8.591 18.335 -2.867 1.00 49.50 197 ARG A CA 1
ATOM 1630 C C . ARG A 1 197 ? -9.686 19.369 -2.680 1.00 49.50 197 ARG A C 1
ATOM 1632 O O . ARG A 1 197 ? -10.677 19.258 -3.426 1.00 49.50 197 ARG A O 1
#